Protein AF-0000000086451249 (afdb_homodimer)

Secondary structure (DSSP, 8-state):
----------------------TTHHHHHHHSS---TTT--EEEEEEEEEE-S-HHHHHHHTHHHHHHSEEPPPEEEGGGTEEEEEEE-SSSEEEEEEE-STT-TTHHHHHH-TT-EEEEEEEEES-HHHHHHHHHHTTPPBSSSS-EE-TTSSEEEEE-GGGTTT--EEEEE-/----------------------TTHHHHHHHSS---TTT--EEEEEEEEEE-S-HHHHHHHTHHHHHHSEEPPPEEEGGGTEEEEEEE-SSSEEEEEEE-STT-TTHHHHHH-TT-EEEEEEEEES-HHHHHHHHHHTTPPBSSSS-EE-TTSSEEEEE-GGGTTT--EEEEE-

Structure (mmCIF, N/CA/C/O backbone):
data_AF-0000000086451249-model_v1
#
loop_
_entity.id
_entity.type
_entity.pdbx_description
1 polymer 'Methylmalonyl CoA epimerase'
#
loop_
_atom_site.group_PDB
_atom_site.id
_atom_site.type_symbol
_atom_site.label_atom_id
_atom_site.label_alt_id
_atom_site.label_comp_id
_atom_site.label_asym_id
_atom_site.label_entity_id
_atom_site.label_seq_id
_atom_site.pdbx_PDB_ins_code
_atom_site.Cartn_x
_atom_site.Cartn_y
_atom_site.Cartn_z
_atom_site.occupancy
_atom_site.B_iso_or_equiv
_atom_site.auth_seq_id
_atom_site.auth_comp_id
_atom_site.auth_asym_id
_atom_site.auth_atom_id
_atom_site.pdbx_PDB_model_num
ATOM 1 N N . MET A 1 1 ? -43.75 -22.875 -75.562 1 24.28 1 MET A N 1
ATOM 2 C CA . MET A 1 1 ? -43.781 -23.891 -74.5 1 24.28 1 MET A CA 1
ATOM 3 C C . MET A 1 1 ? -42.938 -23.453 -73.312 1 24.28 1 MET A C 1
ATOM 5 O O . MET A 1 1 ? -41.719 -23.656 -73.312 1 24.28 1 MET A O 1
ATOM 9 N N . ALA A 1 2 ? -43.281 -22.234 -72.812 1 29.86 2 ALA A N 1
ATOM 10 C CA . ALA A 1 2 ? -42.656 -21.266 -71.875 1 29.86 2 ALA A CA 1
ATOM 11 C C . ALA A 1 2 ? -42.531 -21.844 -70.5 1 29.86 2 ALA A C 1
ATOM 13 O O . ALA A 1 2 ? -43.531 -22.109 -69.812 1 29.86 2 ALA A O 1
ATOM 14 N N . SER A 1 3 ? -41.5 -22.781 -70.312 1 27.2 3 SER A N 1
ATOM 15 C CA . SER A 1 3 ? -41.219 -23.641 -69.188 1 27.2 3 SER A CA 1
ATOM 16 C C . SER A 1 3 ? -40.969 -22.828 -67.938 1 27.2 3 SER A C 1
ATOM 18 O O . SER A 1 3 ? -40.312 -21.781 -67.938 1 27.2 3 SER A O 1
ATOM 20 N N . TRP A 1 4 ? -41.906 -22.875 -66.875 1 30.33 4 TRP A N 1
ATOM 21 C CA . TRP A 1 4 ? -42.188 -22.375 -65.562 1 30.33 4 TRP A CA 1
ATOM 22 C C . TRP A 1 4 ? -41.062 -22.703 -64.562 1 30.33 4 TRP A C 1
ATOM 24 O O . TRP A 1 4 ? -40.812 -23.875 -64.312 1 30.33 4 TRP A O 1
ATOM 34 N N . PHE A 1 5 ? -39.875 -22.078 -64.688 1 28.14 5 PHE A N 1
ATOM 35 C CA . PHE A 1 5 ? -38.688 -22.312 -63.844 1 28.14 5 PHE A CA 1
ATOM 36 C C . PHE A 1 5 ? -39.031 -22.172 -62.375 1 28.14 5 PHE A C 1
ATOM 38 O O . PHE A 1 5 ? -39.531 -21.125 -61.938 1 28.14 5 PHE A O 1
ATOM 45 N N . ARG A 1 6 ? -39.438 -23.25 -61.656 1 25.98 6 ARG A N 1
ATOM 46 C CA . ARG A 1 6 ? -39.781 -23.469 -60.25 1 25.98 6 ARG A CA 1
ATOM 47 C C . ARG A 1 6 ? -38.625 -23.062 -59.344 1 25.98 6 ARG A C 1
ATOM 49 O O . ARG A 1 6 ? -37.531 -23.625 -59.438 1 25.98 6 ARG A O 1
ATOM 56 N N . ALA A 1 7 ? -38.469 -21.797 -58.938 1 31.42 7 ALA A N 1
ATOM 57 C CA . ALA A 1 7 ? -37.469 -21.188 -58.062 1 31.42 7 ALA A CA 1
ATOM 58 C C . ALA A 1 7 ? -37.562 -21.812 -56.656 1 31.42 7 ALA A C 1
ATOM 60 O O . ALA A 1 7 ? -38.562 -21.703 -55.969 1 31.42 7 ALA A O 1
ATOM 61 N N . GLY A 1 8 ? -37.062 -23.094 -56.469 1 27.48 8 GLY A N 1
ATOM 62 C CA . GLY A 1 8 ? -37.031 -23.797 -55.188 1 27.48 8 GLY A CA 1
ATOM 63 C C . GLY A 1 8 ? -36.375 -23.016 -54.094 1 27.48 8 GLY A C 1
ATOM 64 O O . GLY A 1 8 ? -35.344 -22.375 -54.312 1 27.48 8 GLY A O 1
ATOM 65 N N . ARG A 1 9 ? -37.156 -22.453 -53.094 1 29.77 9 ARG A N 1
ATOM 66 C CA . ARG A 1 9 ? -36.969 -21.688 -51.875 1 29.77 9 ARG A CA 1
ATOM 67 C C . ARG A 1 9 ? -36.062 -22.453 -50.906 1 29.77 9 ARG A C 1
ATOM 69 O O . ARG A 1 9 ? -36.469 -23.5 -50.375 1 29.77 9 ARG A O 1
ATOM 76 N N . LEU A 1 10 ? -34.75 -22.703 -51.188 1 30.8 10 LEU A N 1
ATOM 77 C CA . LEU A 1 10 ? -33.875 -23.391 -50.25 1 30.8 10 LEU A CA 1
ATOM 78 C C . LEU A 1 10 ? -33.906 -22.719 -48.906 1 30.8 10 LEU A C 1
ATOM 80 O O . LEU A 1 10 ? -33.531 -21.547 -48.781 1 30.8 10 LEU A O 1
ATOM 84 N N . ALA A 1 11 ? -34.781 -23.094 -47.906 1 32.78 11 ALA A N 1
ATOM 85 C CA . ALA A 1 11 ? -34.875 -22.75 -46.5 1 32.78 11 ALA A CA 1
ATOM 86 C C . ALA A 1 11 ? -33.625 -23.141 -45.75 1 32.78 11 ALA A C 1
ATOM 88 O O . ALA A 1 11 ? -33.312 -24.328 -45.594 1 32.78 11 ALA A O 1
ATOM 89 N N . ALA A 1 12 ? -32.406 -22.562 -46 1 31.02 12 ALA A N 1
ATOM 90 C CA . ALA A 1 12 ? -31.281 -22.922 -45.156 1 31.02 12 ALA A CA 1
ATOM 91 C C . ALA A 1 12 ? -31.594 -22.688 -43.656 1 31.02 12 ALA A C 1
ATOM 93 O O . ALA A 1 12 ? -32.031 -21.594 -43.281 1 31.02 12 ALA A O 1
ATOM 94 N N . LYS A 1 13 ? -32.094 -23.734 -42.938 1 30.55 13 LYS A N 1
ATOM 95 C CA . LYS A 1 13 ? -32.25 -23.797 -41.5 1 30.55 13 LYS A CA 1
ATOM 96 C C . LYS A 1 13 ? -30.984 -23.344 -40.781 1 30.55 1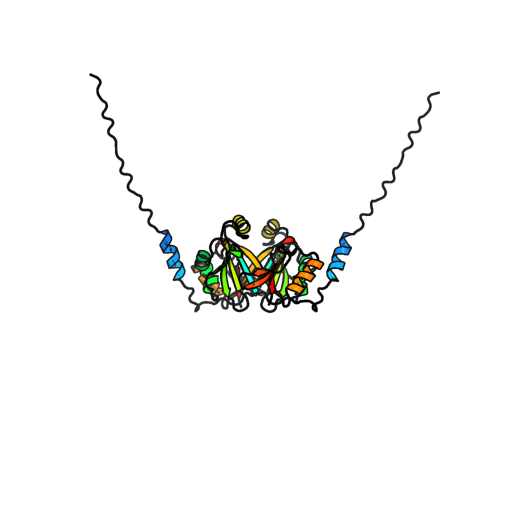3 LYS A C 1
ATOM 98 O O . LYS A 1 13 ? -29.938 -23.969 -40.906 1 30.55 13 LYS A O 1
ATOM 103 N N . LEU A 1 14 ? -30.672 -22.078 -40.688 1 35.66 14 LEU A N 1
ATOM 104 C CA . LEU A 1 14 ? -29.578 -21.625 -39.844 1 35.66 14 LEU A CA 1
ATOM 105 C C . LEU A 1 14 ? -29.734 -22.172 -38.406 1 35.66 14 LEU A C 1
ATOM 107 O O . LEU A 1 14 ? -30.75 -21.938 -37.75 1 35.66 14 LEU A O 1
ATOM 111 N N . GLY A 1 15 ? -29.297 -23.438 -38.156 1 33.5 15 GLY A N 1
ATOM 112 C CA . GLY A 1 15 ? -29.297 -23.984 -36.781 1 33.5 15 GLY A CA 1
ATOM 113 C C . GLY A 1 15 ? -28.609 -23.078 -35.781 1 33.5 15 GLY A C 1
ATOM 114 O O . GLY A 1 15 ? -27.781 -22.234 -36.156 1 33.5 15 GLY A O 1
ATOM 115 N N . PRO A 1 16 ? -29.281 -22.781 -34.625 1 36.22 16 PRO A N 1
ATOM 116 C CA . PRO A 1 16 ? -28.781 -21.906 -33.562 1 36.22 16 PRO A CA 1
ATOM 117 C C . PRO A 1 16 ? -27.422 -22.344 -33.031 1 36.22 16 PRO A C 1
ATOM 119 O O . PRO A 1 16 ? -27.125 -23.531 -33 1 36.22 16 PRO A O 1
ATOM 122 N N . SER A 1 17 ? -26.328 -21.703 -33.469 1 36.16 17 SER A N 1
ATOM 123 C CA . SER A 1 17 ? -25.016 -21.891 -32.844 1 36.16 17 SER A CA 1
ATOM 124 C C . SER A 1 17 ? -25.141 -21.844 -31.312 1 36.16 17 SER A C 1
ATOM 126 O O . SER A 1 17 ? -25.625 -20.859 -30.766 1 36.16 17 SER A O 1
ATOM 128 N N . SER A 1 18 ? -25.422 -22.953 -30.656 1 33.38 18 SER A N 1
ATOM 129 C CA . SER A 1 18 ? -25.359 -23.094 -29.203 1 33.38 18 SER A CA 1
ATOM 130 C C . SER A 1 18 ? -24.047 -22.562 -28.656 1 33.38 18 SER A C 1
ATOM 132 O O . SER A 1 18 ? -22.969 -23.047 -29 1 33.38 18 SER A O 1
ATOM 134 N N . VAL A 1 19 ? -23.922 -21.312 -28.453 1 34.75 19 VAL A N 1
ATOM 135 C CA . VAL A 1 19 ? -22.844 -20.75 -27.672 1 34.75 19 VAL A CA 1
ATOM 136 C C . VAL A 1 19 ? -22.719 -21.516 -26.344 1 34.75 19 VAL A C 1
ATOM 138 O O . VAL A 1 19 ? -23.656 -21.562 -25.562 1 34.75 19 VAL A O 1
ATOM 141 N N . THR A 1 20 ? -21.953 -22.641 -26.344 1 34.88 20 THR A N 1
ATOM 142 C CA . THR A 1 20 ? -21.578 -23.375 -25.141 1 34.88 20 THR A CA 1
ATOM 143 C C . THR A 1 20 ? -21.172 -22.406 -24.031 1 34.88 20 THR A C 1
ATOM 145 O O . THR A 1 20 ? -20.422 -21.453 -24.281 1 34.88 20 THR A O 1
ATOM 148 N N . PRO A 1 21 ? -21.953 -22.375 -23 1 33 21 PRO A N 1
ATOM 149 C CA . PRO A 1 21 ? -21.641 -21.562 -21.828 1 33 21 PRO A CA 1
ATOM 150 C C . PRO A 1 21 ? -20.25 -21.844 -21.266 1 33 21 PRO A C 1
ATOM 152 O O . PRO A 1 21 ? -20.062 -22.781 -20.5 1 33 21 PRO A O 1
ATOM 155 N N . ARG A 1 22 ? -19.219 -21.938 -22.062 1 35.09 22 ARG A N 1
ATOM 156 C CA . ARG A 1 22 ? -17.875 -22.234 -21.547 1 35.09 22 ARG A CA 1
ATOM 157 C C . ARG A 1 22 ? -17.516 -21.312 -20.391 1 35.09 22 ARG A C 1
ATOM 159 O O . ARG A 1 22 ? -16.438 -21.422 -19.812 1 35.09 22 ARG A O 1
ATOM 166 N N . ALA A 1 23 ? -18.156 -20.188 -20.266 1 36.06 23 ALA A N 1
ATOM 167 C CA . ALA A 1 23 ? -17.547 -19.203 -19.359 1 36.06 23 ALA A CA 1
ATOM 168 C C . ALA A 1 23 ? -17.75 -19.609 -17.891 1 36.06 23 ALA A C 1
ATOM 170 O O . ALA A 1 23 ? -17.047 -19.109 -17.016 1 36.06 23 ALA A O 1
ATOM 171 N N . LEU A 1 24 ? -18.719 -20.484 -17.562 1 36.59 24 LEU A N 1
ATOM 172 C CA . LEU A 1 24 ? -19 -20.781 -16.156 1 36.59 24 LEU A CA 1
ATOM 173 C C . LEU A 1 24 ? -17.953 -21.75 -15.602 1 36.59 24 LEU A C 1
ATOM 175 O O . LEU A 1 24 ? -17.75 -21.812 -14.383 1 36.59 24 LEU A O 1
ATOM 179 N N . HIS A 1 25 ? -17.438 -22.688 -16.406 1 36.28 25 HIS A N 1
ATOM 180 C CA . HIS A 1 25 ? -16.578 -23.75 -15.914 1 36.28 25 HIS A CA 1
ATOM 181 C C . HIS A 1 25 ? -15.273 -23.203 -15.344 1 36.28 25 HIS A C 1
ATOM 183 O O . HIS A 1 25 ? -14.727 -23.75 -14.383 1 36.28 25 HIS A O 1
ATOM 189 N N . SER A 1 26 ? -14.805 -22.047 -15.875 1 37.31 26 SER A N 1
ATOM 190 C CA . SER A 1 26 ? -13.461 -21.625 -15.484 1 37.31 26 SER A CA 1
ATOM 191 C C . SER A 1 26 ? -13.445 -21.094 -14.055 1 37.31 26 SER A C 1
ATOM 193 O O . SER A 1 26 ? -12.422 -21.156 -13.375 1 37.31 26 SER A O 1
ATOM 195 N N . ALA A 1 27 ? -14.578 -20.625 -13.578 1 37.56 27 ALA A N 1
ATOM 196 C CA . ALA A 1 27 ? -14.609 -20.078 -12.219 1 37.56 27 ALA A CA 1
ATOM 197 C C . ALA A 1 27 ? -14.547 -21.203 -11.18 1 37.56 27 ALA A C 1
ATOM 199 O O . ALA A 1 27 ? -13.938 -21.031 -10.117 1 37.56 27 ALA A O 1
ATOM 200 N N . GLN A 1 28 ? -15.281 -22.312 -11.273 1 37.91 28 GLN A N 1
ATOM 201 C CA . GLN A 1 28 ? -15.258 -23.438 -10.352 1 37.91 28 GLN A CA 1
ATOM 202 C C . GLN A 1 28 ? -13.883 -24.094 -10.312 1 37.91 28 GLN A C 1
ATOM 204 O O . GLN A 1 28 ? -13.484 -24.656 -9.289 1 37.91 28 GLN A O 1
ATOM 209 N N . CYS A 1 29 ? -13.258 -24.312 -11.484 1 38.91 29 CYS A N 1
ATOM 210 C CA . CYS A 1 29 ? -11.969 -24.984 -11.531 1 38.91 29 CYS A CA 1
ATOM 211 C C . CYS A 1 29 ? -10.922 -24.203 -10.734 1 38.91 29 CYS A C 1
ATOM 213 O O . CYS A 1 29 ? -10.008 -24.797 -10.164 1 38.91 29 CYS A O 1
ATOM 215 N N . LEU A 1 30 ? -11.016 -22.906 -10.719 1 42.66 30 LEU A N 1
ATOM 216 C CA . LEU A 1 30 ? -10.047 -22.094 -9.977 1 42.66 30 LEU A CA 1
ATOM 217 C C . LEU A 1 30 ? -10.281 -22.203 -8.477 1 42.66 30 LEU A C 1
ATOM 219 O O . LEU A 1 30 ? -9.344 -22.062 -7.688 1 42.66 30 LEU A O 1
ATOM 223 N N . ARG A 1 31 ? -11.508 -22.344 -8.062 1 43.34 31 ARG A N 1
ATOM 224 C CA . ARG A 1 31 ? -11.812 -22.531 -6.641 1 43.34 31 ARG A CA 1
ATOM 225 C C . ARG A 1 31 ? -11.117 -23.766 -6.086 1 43.34 31 ARG A C 1
ATOM 227 O O . ARG A 1 31 ? -10.711 -23.781 -4.922 1 43.34 31 ARG A O 1
ATOM 234 N N . ASN A 1 32 ? -11.203 -24.844 -6.836 1 41.56 32 ASN A N 1
ATOM 235 C CA . ASN A 1 32 ? -10.797 -26.125 -6.27 1 41.56 32 ASN A CA 1
ATOM 236 C C . ASN A 1 32 ? -9.273 -26.25 -6.227 1 41.56 32 ASN A C 1
ATOM 238 O O . ASN A 1 32 ? -8.75 -27.297 -5.848 1 41.56 32 ASN A O 1
ATOM 242 N N . GLN A 1 33 ? -8.547 -25.594 -7.129 1 46.03 33 GLN A N 1
ATOM 243 C CA . GLN A 1 33 ? -7.117 -25.844 -6.98 1 46.03 33 GLN A CA 1
ATOM 244 C C . GLN A 1 33 ? -6.531 -25.047 -5.828 1 46.03 33 GLN A C 1
ATOM 246 O O . GLN A 1 33 ? -5.941 -23.984 -6.043 1 46.03 33 GLN A O 1
ATOM 251 N N . ALA A 1 34 ? -7.199 -25.141 -4.719 1 48.56 34 ALA A N 1
ATOM 252 C CA . ALA A 1 34 ? -6.699 -24.531 -3.486 1 48.56 34 ALA A CA 1
ATOM 253 C C . ALA A 1 34 ? -5.219 -24.844 -3.279 1 48.56 34 ALA A C 1
ATOM 255 O O . ALA A 1 34 ? -4.766 -25.938 -3.613 1 48.56 34 ALA A O 1
ATOM 256 N N . ILE A 1 35 ? -4.406 -23.828 -3.33 1 53.09 35 ILE A N 1
ATOM 257 C CA . ILE A 1 35 ? -3.025 -24 -2.893 1 53.09 35 ILE A CA 1
ATOM 258 C C . ILE A 1 35 ? -2.982 -24.984 -1.715 1 53.09 35 ILE A C 1
ATOM 260 O O . ILE A 1 35 ? -3.824 -24.906 -0.816 1 53.09 35 ILE A O 1
ATOM 264 N N . ASP A 1 36 ? -2.273 -26.094 -1.87 1 56.84 36 ASP A N 1
ATOM 265 C CA . ASP A 1 36 ? -1.989 -27.016 -0.777 1 56.84 36 ASP A CA 1
ATOM 266 C C . ASP A 1 36 ? -1.129 -26.344 0.295 1 56.84 36 ASP A C 1
ATOM 268 O O . ASP A 1 36 ? 0.039 -26.031 0.056 1 56.84 36 ASP A O 1
ATOM 272 N N . PRO A 1 37 ? -1.817 -25.703 1.434 1 59.06 37 PRO A N 1
ATOM 273 C CA . PRO A 1 37 ? -1.034 -25.062 2.49 1 59.06 37 PRO A CA 1
ATOM 274 C C . PRO A 1 37 ? 0.172 -25.891 2.92 1 59.06 37 PRO A C 1
ATOM 276 O O . PRO A 1 37 ? 1.053 -25.391 3.625 1 59.06 37 PRO A O 1
ATOM 279 N N . ARG A 1 38 ? 0.288 -27.094 2.414 1 61.25 38 ARG A N 1
ATOM 280 C CA . ARG A 1 38 ? 1.403 -27.969 2.748 1 61.25 38 ARG A CA 1
ATOM 281 C C . ARG A 1 38 ? 2.635 -27.641 1.917 1 61.25 38 ARG A C 1
ATOM 283 O O . ARG A 1 38 ? 3.748 -28.047 2.25 1 61.25 38 ARG A O 1
ATOM 290 N N . VAL A 1 39 ? 2.473 -26.797 0.94 1 74.69 39 VAL A N 1
ATOM 291 C CA . VAL A 1 39 ? 3.615 -26.547 0.07 1 74.69 39 VAL A CA 1
ATOM 292 C C . VAL A 1 39 ? 4.289 -25.234 0.476 1 74.69 39 VAL A C 1
ATOM 294 O O . VAL A 1 39 ? 5.492 -25.203 0.745 1 74.69 39 VAL A O 1
ATOM 297 N N . TRP A 1 40 ? 3.58 -24.125 0.645 1 83.5 40 TRP A N 1
ATOM 298 C CA . TRP A 1 40 ? 4.07 -22.859 1.165 1 83.5 40 TRP A CA 1
ATOM 299 C C . TRP A 1 40 ? 2.93 -22.031 1.746 1 83.5 40 TRP A C 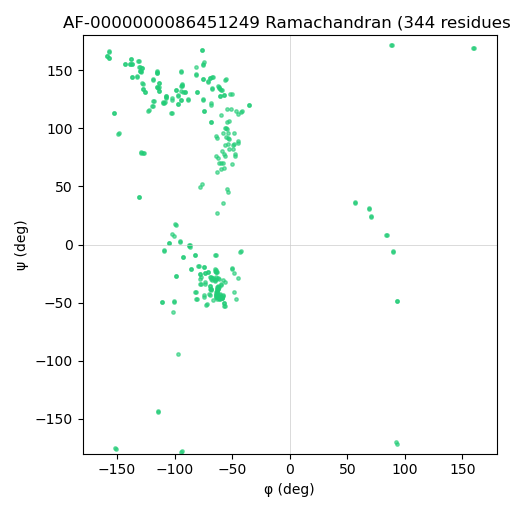1
ATOM 301 O O . TRP A 1 40 ? 1.757 -22.359 1.56 1 83.5 40 TRP A O 1
ATOM 311 N N . ALA A 1 41 ? 3.383 -21.062 2.607 1 83.75 41 ALA A N 1
ATOM 312 C CA . ALA A 1 41 ? 2.377 -20.203 3.244 1 83.75 41 ALA A CA 1
ATOM 313 C C . ALA A 1 41 ? 2.764 -18.734 3.15 1 83.75 41 ALA A C 1
ATOM 315 O O . ALA A 1 41 ? 3.945 -18.391 3.232 1 83.75 41 ALA A O 1
ATOM 316 N N . LEU A 1 42 ? 1.729 -17.938 3.002 1 86.62 42 LEU A N 1
ATOM 317 C CA . LEU A 1 42 ? 1.904 -16.5 3.061 1 86.62 42 LEU A CA 1
ATOM 318 C C . LEU A 1 42 ? 2.113 -16.031 4.5 1 86.62 42 LEU A C 1
ATOM 320 O O . LEU A 1 42 ? 1.506 -16.578 5.426 1 86.62 42 LEU A O 1
ATOM 324 N N . GLY A 1 43 ? 2.977 -15.07 4.582 1 88.06 43 GLY A N 1
ATOM 325 C CA . GLY A 1 43 ? 3.234 -14.492 5.891 1 88.06 43 GLY A CA 1
ATOM 326 C C . GLY A 1 43 ? 2.793 -13.047 6 1 88.06 43 GLY A C 1
ATOM 327 O O . GLY A 1 43 ? 1.728 -12.672 5.504 1 88.06 43 GLY A O 1
ATOM 328 N N . ARG A 1 44 ? 3.527 -12.305 6.699 1 92.81 44 ARG A N 1
ATOM 329 C CA . ARG A 1 44 ? 3.199 -10.922 7.055 1 92.81 44 ARG A CA 1
ATOM 330 C C . ARG A 1 44 ? 3.398 -9.992 5.867 1 92.81 44 ARG A C 1
ATOM 332 O O . ARG A 1 44 ? 4.113 -10.328 4.922 1 92.81 44 ARG A O 1
ATOM 339 N N . LEU A 1 45 ? 2.678 -8.852 5.867 1 95.25 45 LEU A N 1
ATOM 340 C CA . LEU A 1 45 ? 3.018 -7.727 5 1 95.25 45 LEU A CA 1
ATOM 341 C C . LEU A 1 45 ? 4.332 -7.082 5.434 1 95.25 45 LEU A C 1
ATOM 343 O O . LEU A 1 45 ? 4.383 -6.398 6.457 1 95.25 45 LEU A O 1
ATOM 347 N N . ASP A 1 46 ? 5.367 -7.344 4.66 1 95.75 46 ASP A N 1
ATOM 348 C CA . ASP A 1 46 ? 6.684 -6.859 5.059 1 95.75 46 ASP A CA 1
ATOM 349 C C . ASP A 1 46 ? 6.793 -5.348 4.883 1 95.75 46 ASP A C 1
ATOM 351 O O . ASP A 1 46 ? 7.23 -4.641 5.793 1 95.75 46 ASP A O 1
ATOM 355 N N . HIS A 1 47 ? 6.445 -4.883 3.686 1 96.25 47 HIS A N 1
ATOM 356 C CA . HIS A 1 47 ? 6.492 -3.443 3.447 1 96.25 47 HIS A CA 1
ATOM 357 C C . HIS A 1 47 ? 5.602 -3.053 2.27 1 96.25 47 HIS A C 1
ATOM 359 O O . HIS A 1 47 ? 5.137 -3.918 1.524 1 96.25 47 HIS A O 1
ATOM 365 N N . VAL A 1 48 ? 5.285 -1.762 2.209 1 96.5 48 VAL A N 1
ATOM 366 C CA . VAL A 1 48 ? 4.664 -1.109 1.06 1 96.5 48 VAL A CA 1
ATOM 367 C C . VAL A 1 48 ? 5.688 -0.228 0.349 1 96.5 48 VAL A C 1
ATOM 369 O O . VAL A 1 48 ? 6.367 0.582 0.985 1 96.5 48 VAL A O 1
ATOM 372 N N . GLY A 1 49 ? 5.797 -0.435 -0.938 1 96.06 49 GLY A N 1
ATOM 373 C CA . GLY A 1 49 ? 6.707 0.389 -1.719 1 96.06 49 GLY A CA 1
ATOM 374 C C . GLY A 1 49 ? 6.047 1.631 -2.287 1 96.06 49 GLY A C 1
ATOM 375 O O . GLY A 1 49 ? 4.961 1.554 -2.867 1 96.06 49 GLY A O 1
ATOM 376 N N . VAL A 1 50 ? 6.684 2.76 -2.109 1 96.06 50 VAL A N 1
ATOM 377 C CA . VAL A 1 50 ? 6.281 4.035 -2.697 1 96.06 50 VAL A CA 1
ATOM 378 C C . VAL A 1 50 ? 7.398 4.562 -3.594 1 96.06 50 VAL A C 1
ATOM 380 O O . VAL A 1 50 ? 8.523 4.762 -3.139 1 96.06 50 VAL A O 1
ATOM 383 N N . ALA A 1 51 ? 7.078 4.727 -4.863 1 97.25 51 ALA A N 1
ATOM 384 C CA . ALA A 1 51 ? 8.031 5.367 -5.766 1 97.25 51 ALA A CA 1
ATOM 385 C C . ALA A 1 51 ? 7.98 6.887 -5.633 1 97.25 51 ALA A C 1
ATOM 387 O O . ALA A 1 51 ? 6.898 7.477 -5.602 1 97.25 51 ALA A O 1
ATOM 388 N N . VAL A 1 52 ? 9.102 7.48 -5.488 1 95.25 52 VAL A N 1
ATOM 389 C CA . VAL A 1 52 ? 9.203 8.93 -5.355 1 95.25 52 VAL A CA 1
ATOM 390 C C . VAL A 1 52 ? 10.266 9.461 -6.316 1 95.25 52 VAL A C 1
ATOM 392 O O . VAL A 1 52 ? 11.203 8.742 -6.676 1 95.25 52 VAL A O 1
ATOM 395 N N . PRO A 1 53 ? 10.117 10.75 -6.754 1 95.06 53 PRO A N 1
ATOM 396 C CA . PRO A 1 53 ? 11.133 11.312 -7.648 1 95.06 53 PRO A CA 1
ATOM 397 C C . PRO A 1 53 ? 12.484 11.508 -6.961 1 95.06 53 PRO A C 1
ATOM 399 O O . PRO A 1 53 ? 13.531 11.43 -7.609 1 95.06 53 PRO A O 1
ATOM 402 N N . ASP A 1 54 ? 12.453 11.766 -5.637 1 92.69 54 ASP A N 1
ATOM 403 C CA . ASP A 1 54 ? 13.633 12.086 -4.84 1 92.69 54 ASP A CA 1
ATOM 404 C C . ASP A 1 54 ? 13.438 11.672 -3.381 1 92.69 54 ASP A C 1
ATOM 406 O O . ASP A 1 54 ? 12.656 12.289 -2.656 1 92.69 54 ASP A O 1
ATOM 410 N N . VAL A 1 55 ? 14.234 10.656 -2.949 1 91.44 55 VAL A N 1
ATOM 411 C CA . VAL A 1 55 ? 14.047 10.078 -1.622 1 91.44 55 VAL A CA 1
ATOM 412 C C . VAL A 1 55 ? 14.438 11.102 -0.554 1 91.44 55 VAL A C 1
ATOM 414 O O . VAL A 1 55 ? 13.781 11.195 0.49 1 91.44 55 VAL A O 1
ATOM 417 N N . ASP A 1 56 ? 15.477 11.875 -0.777 1 87.06 56 ASP A N 1
ATOM 418 C CA . ASP A 1 56 ? 15.914 12.867 0.202 1 87.06 56 ASP A CA 1
ATOM 419 C C . ASP A 1 56 ? 14.844 13.945 0.401 1 87.06 56 ASP A C 1
ATOM 421 O O . ASP A 1 56 ? 14.531 14.305 1.535 1 87.06 56 ASP A O 1
ATOM 425 N N . ALA A 1 57 ? 14.305 14.414 -0.667 1 84.69 57 ALA A N 1
ATOM 426 C CA . ALA A 1 57 ? 13.234 15.414 -0.597 1 84.69 57 ALA A CA 1
ATOM 427 C C . ALA A 1 57 ? 12 14.836 0.089 1 84.69 57 ALA A C 1
ATOM 429 O O . ALA A 1 57 ? 11.352 15.523 0.879 1 84.69 57 ALA A O 1
ATOM 430 N N . ALA A 1 58 ? 11.68 13.594 -0.233 1 86.56 58 ALA A N 1
ATOM 431 C CA . ALA A 1 58 ? 10.516 12.938 0.358 1 86.56 58 ALA A CA 1
ATOM 432 C C . ALA A 1 58 ? 10.672 12.797 1.87 1 86.56 58 ALA A C 1
ATOM 434 O O . ALA A 1 58 ? 9.695 12.906 2.613 1 86.56 58 ALA A O 1
ATOM 435 N N . CYS A 1 59 ? 11.836 12.547 2.273 1 80.5 59 CYS A N 1
ATOM 436 C CA . CYS A 1 59 ? 12.094 12.367 3.695 1 80.5 59 CYS A CA 1
ATOM 437 C C . CYS A 1 59 ? 11.992 13.688 4.441 1 80.5 59 CYS A C 1
ATOM 439 O O . CYS A 1 59 ? 11.812 13.711 5.66 1 80.5 59 CYS A O 1
ATOM 441 N N . LEU A 1 60 ? 12.172 14.75 3.771 1 71.62 60 LEU A N 1
ATOM 442 C CA . LEU A 1 60 ? 12.07 16.062 4.387 1 71.62 60 LEU A CA 1
ATOM 443 C C . LEU A 1 60 ? 10.617 16.516 4.492 1 71.62 60 LEU A C 1
ATOM 445 O O . LEU A 1 60 ? 10.25 17.25 5.414 1 71.62 60 LEU A O 1
ATOM 449 N N . TYR A 1 61 ? 9.844 16.266 3.482 1 62.34 61 TYR A N 1
ATOM 450 C CA . TYR A 1 61 ? 8.453 16.703 3.439 1 62.34 61 TYR A CA 1
ATOM 451 C C . TYR A 1 61 ? 7.555 15.742 4.219 1 62.34 61 TYR A C 1
ATOM 453 O O . TYR A 1 61 ? 6.566 16.156 4.828 1 62.34 61 TYR A O 1
ATOM 461 N N . LEU A 1 62 ? 7.793 14.445 3.918 1 56.16 62 LEU A N 1
ATOM 462 C CA . LEU A 1 62 ? 6.914 13.469 4.543 1 56.16 62 LEU A CA 1
ATOM 463 C C . LEU A 1 62 ? 6.969 13.578 6.062 1 56.16 62 LEU A C 1
ATOM 465 O O . LEU A 1 62 ? 7.031 12.562 6.762 1 56.16 62 LEU A O 1
ATOM 469 N N . PRO A 1 63 ? 7.105 14.82 6.43 1 51.69 63 PRO A N 1
ATOM 470 C CA . PRO A 1 63 ? 7.223 14.953 7.883 1 51.69 63 PRO A CA 1
ATOM 471 C C . PRO A 1 63 ? 6.184 14.133 8.641 1 51.69 63 PRO A C 1
ATOM 473 O O . PRO A 1 63 ? 6.473 13.602 9.711 1 51.69 63 PRO A O 1
ATOM 476 N N . VAL A 1 64 ? 4.93 14.195 8.25 1 51.97 64 VAL A N 1
ATOM 477 C CA . VAL A 1 64 ? 4.059 13.375 9.078 1 51.97 64 VAL A CA 1
ATOM 478 C C . VAL A 1 64 ? 4.555 11.93 9.086 1 51.97 64 VAL A C 1
ATOM 480 O O . VAL A 1 64 ? 4.582 11.281 10.133 1 51.97 64 VAL A O 1
ATOM 483 N N . LEU A 1 65 ? 4.703 11.492 7.906 1 51.16 65 LEU A N 1
ATOM 484 C CA . LEU A 1 65 ? 5.18 10.109 7.898 1 51.16 65 LEU A CA 1
ATOM 485 C C . LEU A 1 65 ? 6.566 10.016 8.531 1 51.16 65 LEU A C 1
ATOM 487 O O . LEU A 1 65 ? 6.879 9.023 9.195 1 51.16 65 LEU A O 1
ATOM 491 N N . ILE A 1 66 ? 7.461 10.938 8.117 1 49.94 66 ILE A N 1
ATOM 492 C CA . ILE A 1 66 ? 8.773 10.953 8.75 1 49.94 66 ILE A CA 1
ATOM 493 C C . ILE A 1 66 ? 8.625 11.227 10.242 1 49.94 66 ILE A C 1
ATOM 495 O O . ILE A 1 66 ? 9.398 10.703 11.055 1 49.94 66 ILE A O 1
ATOM 499 N N . LEU A 1 67 ? 7.77 12.258 10.469 1 50 67 LEU A N 1
ATOM 500 C CA . LEU A 1 67 ? 7.629 12.57 11.883 1 50 67 LEU A CA 1
ATOM 501 C C . LEU A 1 67 ? 7.457 11.305 12.711 1 50 67 LEU A C 1
ATOM 503 O O . LEU A 1 67 ? 7.77 11.289 13.906 1 50 67 LEU A O 1
ATOM 507 N N . PHE A 1 68 ? 6.895 10.312 12.07 1 51.12 68 PHE A N 1
ATOM 508 C CA . PHE A 1 68 ? 6.547 9.148 12.875 1 51.12 68 PHE A CA 1
ATOM 509 C C . PHE A 1 68 ? 7.629 8.078 12.773 1 51.12 68 PHE A C 1
ATOM 511 O O . PHE A 1 68 ? 8.367 7.844 13.727 1 51.12 68 PHE A O 1
ATOM 518 N N . GLY A 1 69 ? 7.832 7.176 12.164 1 57.66 69 GLY A N 1
ATOM 519 C CA . GLY A 1 69 ? 8.578 5.938 12.312 1 57.66 69 GLY A CA 1
ATOM 520 C C . GLY A 1 69 ? 10.078 6.125 12.203 1 57.66 69 GLY A C 1
ATOM 521 O O . GLY A 1 69 ? 10.562 7.25 12.047 1 57.66 69 GLY A O 1
ATOM 522 N N . GLN A 1 70 ? 10.875 5.254 12.742 1 73.44 70 GLN A N 1
ATOM 523 C CA . GLN A 1 70 ? 12.312 5.137 12.508 1 73.44 70 GLN A CA 1
ATOM 524 C C . GLN A 1 70 ? 12.625 5.094 11.016 1 73.44 70 GLN A C 1
ATOM 526 O O . GLN A 1 70 ? 12.102 4.246 10.289 1 73.44 70 GLN A O 1
ATOM 531 N N . VAL A 1 71 ? 13.383 6.129 10.523 1 80.75 71 VAL A N 1
ATOM 532 C CA . VAL A 1 71 ? 13.797 6.191 9.125 1 80.75 71 VAL A CA 1
ATOM 533 C C . VAL A 1 71 ? 15.219 5.648 8.977 1 80.75 71 VAL A C 1
ATOM 535 O O . VAL A 1 71 ? 16.109 6.023 9.742 1 80.75 71 VAL A O 1
ATOM 538 N N . SER A 1 72 ? 15.344 4.758 8.078 1 85.69 72 SER A N 1
ATOM 539 C CA . SER A 1 72 ? 16.672 4.207 7.824 1 85.69 72 SER A CA 1
ATOM 540 C C . SER A 1 72 ? 17.531 5.18 7.027 1 85.69 72 SER A C 1
ATOM 542 O O . SER A 1 72 ? 17.031 6.191 6.527 1 85.69 72 SER A O 1
ATOM 544 N N . GLU A 1 73 ? 18.812 4.824 7.008 1 86.44 73 GLU A N 1
ATOM 545 C CA . GLU A 1 73 ? 19.672 5.531 6.059 1 86.44 73 GLU A CA 1
ATOM 546 C C . GLU A 1 73 ? 19.297 5.191 4.617 1 86.44 73 GLU A C 1
ATOM 548 O O . GLU A 1 73 ? 18.844 4.082 4.332 1 86.44 73 GLU A O 1
ATOM 553 N N . ALA A 1 74 ? 19.438 6.242 3.836 1 89.75 74 ALA A N 1
ATOM 554 C CA . ALA A 1 74 ? 19.234 5.988 2.41 1 89.75 74 ALA A CA 1
ATOM 555 C C . ALA A 1 74 ? 20.344 5.102 1.85 1 89.75 74 ALA A C 1
ATOM 557 O O . ALA A 1 74 ? 21.516 5.273 2.188 1 89.75 74 ALA A O 1
ATOM 558 N N . ARG A 1 75 ? 19.953 4.102 1.074 1 94.25 75 ARG A N 1
ATOM 559 C CA . ARG A 1 75 ? 20.922 3.189 0.47 1 94.25 75 ARG A CA 1
ATOM 560 C C . ARG A 1 75 ? 20.703 3.076 -1.034 1 94.25 75 ARG A C 1
ATOM 562 O O . ARG A 1 75 ? 19.562 3.004 -1.496 1 94.25 75 ARG A O 1
ATOM 569 N N . SER A 1 76 ? 21.812 3.062 -1.714 1 95.88 76 SER A N 1
ATOM 570 C CA . SER A 1 76 ? 21.766 2.865 -3.158 1 95.88 76 SER A CA 1
ATOM 571 C C . SER A 1 76 ? 21.938 1.396 -3.523 1 95.88 76 SER A C 1
ATOM 573 O O . SER A 1 76 ? 22.766 0.698 -2.928 1 95.88 76 SER A O 1
ATOM 575 N N . HIS A 1 77 ? 21.141 0.948 -4.477 1 95.12 77 HIS A N 1
ATOM 576 C CA . HIS A 1 77 ? 21.219 -0.387 -5.059 1 95.12 77 HIS A CA 1
ATOM 577 C C . HIS A 1 77 ? 21.297 -0.322 -6.578 1 95.12 77 HIS A C 1
ATOM 579 O O . HIS A 1 77 ? 20.312 -0.59 -7.266 1 95.12 77 HIS A O 1
ATOM 585 N N . PRO A 1 78 ? 22.469 -0.02 -7.105 1 94.62 78 PRO A N 1
ATOM 586 C CA . PRO A 1 78 ? 22.594 0.142 -8.555 1 94.62 78 PRO A CA 1
ATOM 587 C C . PRO A 1 78 ? 22.172 -1.098 -9.328 1 94.62 78 PRO A C 1
ATOM 589 O O . PRO A 1 78 ? 21.656 -0.983 -10.453 1 94.62 78 PRO A O 1
ATOM 592 N N . GLU A 1 79 ? 22.328 -2.281 -8.773 1 91.94 79 GLU A N 1
ATOM 593 C CA . GLU A 1 79 ? 21.953 -3.531 -9.43 1 91.94 79 GLU A CA 1
ATOM 594 C C . GLU A 1 79 ? 20.438 -3.613 -9.641 1 91.94 79 GLU A C 1
ATOM 596 O O . GLU A 1 79 ? 19.969 -4.324 -10.531 1 91.94 79 GLU A O 1
ATOM 601 N N . HIS A 1 80 ? 19.719 -2.84 -8.859 1 92.88 80 HIS A N 1
ATOM 602 C CA . HIS A 1 80 ? 18.25 -2.812 -8.977 1 92.88 80 HIS A CA 1
ATOM 603 C C . HIS A 1 80 ? 17.781 -1.493 -9.578 1 92.88 80 HIS A C 1
ATOM 605 O O . HIS A 1 80 ? 16.578 -1.295 -9.766 1 92.88 80 HIS A O 1
ATOM 611 N N . GLY A 1 81 ? 18.734 -0.566 -9.789 1 96.25 81 GLY A N 1
ATOM 612 C CA . GLY A 1 81 ? 18.406 0.724 -10.367 1 96.25 81 GLY A CA 1
ATOM 613 C C . GLY A 1 81 ? 17.578 1.599 -9.438 1 96.25 81 GLY A C 1
ATOM 614 O O . GLY A 1 81 ? 16.734 2.361 -9.891 1 96.25 81 GLY A O 1
ATOM 615 N N . ILE A 1 82 ? 17.828 1.41 -8.109 1 97.31 82 ILE A N 1
ATOM 616 C CA . ILE A 1 82 ? 17.016 2.188 -7.188 1 97.31 82 ILE A CA 1
ATOM 617 C C . ILE A 1 82 ? 17.875 2.713 -6.047 1 97.31 82 ILE A C 1
ATOM 619 O O . ILE A 1 82 ? 18.969 2.207 -5.809 1 97.31 82 ILE A O 1
ATOM 623 N N . ARG A 1 83 ? 17.484 3.77 -5.43 1 96.62 83 ARG A N 1
ATOM 624 C CA . ARG A 1 83 ? 17.859 4.234 -4.102 1 96.62 83 ARG A CA 1
ATOM 625 C C . ARG A 1 83 ? 16.672 4.23 -3.158 1 96.62 83 ARG A C 1
ATOM 627 O O . ARG A 1 83 ? 15.562 4.633 -3.543 1 96.62 83 ARG A O 1
ATOM 634 N N . CYS A 1 84 ? 16.938 3.703 -1.907 1 94.38 84 CYS A N 1
ATOM 635 C CA . CYS A 1 84 ? 15.734 3.549 -1.102 1 94.38 84 CYS A CA 1
ATOM 636 C C . CYS A 1 84 ? 16.016 3.871 0.362 1 94.38 84 CYS A C 1
ATOM 638 O O . CYS A 1 84 ? 17.172 3.902 0.788 1 94.38 84 CYS A O 1
ATOM 640 N N . VAL A 1 85 ? 14.961 4.27 1.075 1 91.38 85 VAL A N 1
ATOM 641 C CA . VAL A 1 85 ? 14.883 4.43 2.523 1 91.38 85 VAL A CA 1
ATOM 642 C C . VAL A 1 85 ? 13.664 3.688 3.066 1 91.38 85 VAL A C 1
ATOM 644 O O . VAL A 1 85 ? 12.664 3.531 2.365 1 91.38 85 VAL A O 1
ATOM 647 N N . PHE A 1 86 ? 13.82 3.188 4.324 1 90.75 86 PHE A N 1
ATOM 648 C CA . PHE A 1 86 ? 12.719 2.496 4.977 1 90.75 86 PHE A CA 1
ATOM 649 C C . PHE A 1 86 ? 12.227 3.281 6.188 1 90.75 86 PHE A C 1
ATOM 651 O O . PHE A 1 86 ? 13.031 3.82 6.949 1 90.75 86 PHE A O 1
ATOM 658 N N . ILE A 1 87 ? 10.953 3.369 6.273 1 88.31 87 ILE A N 1
ATOM 659 C CA . ILE A 1 87 ? 10.273 3.902 7.449 1 88.31 87 ILE A CA 1
ATOM 660 C C . ILE A 1 87 ? 9.57 2.77 8.195 1 88.31 87 ILE A C 1
ATOM 662 O O . ILE A 1 87 ? 8.719 2.08 7.633 1 88.31 87 ILE A O 1
ATOM 666 N N . ASP A 1 88 ? 9.922 2.598 9.461 1 90.06 88 ASP A N 1
ATOM 667 C CA . ASP A 1 88 ? 9.43 1.477 10.258 1 90.06 88 ASP A CA 1
ATOM 668 C C . ASP A 1 88 ? 8.234 1.892 11.109 1 90.06 88 ASP A C 1
ATOM 670 O O . ASP A 1 88 ? 8.344 2.785 11.953 1 90.06 88 ASP A O 1
ATOM 674 N N . PHE A 1 89 ? 7.102 1.213 10.891 1 89.31 89 PHE A N 1
ATOM 675 C CA . PHE A 1 89 ? 5.891 1.488 11.664 1 89.31 89 PHE A CA 1
ATOM 676 C C . PHE A 1 89 ? 5.77 0.532 12.844 1 89.31 89 PHE A C 1
ATOM 678 O O . PHE A 1 89 ? 4.801 0.591 13.602 1 89.31 89 PHE A O 1
ATOM 685 N N . GLY A 1 90 ? 6.758 -0.327 13.023 1 90.69 90 GLY A N 1
ATOM 686 C CA . GLY A 1 90 ? 6.719 -1.349 14.055 1 90.69 90 GLY A CA 1
ATOM 687 C C . GLY A 1 90 ? 6.172 -2.676 13.562 1 90.69 90 GLY A C 1
ATOM 688 O O . GLY A 1 90 ? 6.797 -3.721 13.75 1 90.69 90 GLY A O 1
ATOM 689 N N . ASN A 1 91 ? 5.066 -2.656 12.891 1 95.12 91 ASN A N 1
ATOM 690 C CA . ASN A 1 91 ? 4.449 -3.887 12.406 1 95.12 91 ASN A CA 1
ATOM 691 C C . ASN A 1 91 ? 4.777 -4.133 10.93 1 95.12 91 ASN A C 1
ATOM 693 O O . ASN A 1 91 ? 4.688 -5.266 10.453 1 95.12 91 ASN A O 1
ATOM 697 N N . SER A 1 92 ? 5.027 -3.145 10.195 1 95.06 92 SER A N 1
ATOM 698 C CA . SER A 1 92 ? 5.406 -3.137 8.789 1 95.06 92 SER A CA 1
ATOM 699 C C . SER A 1 92 ? 6.27 -1.924 8.453 1 95.06 92 SER A C 1
ATOM 701 O O . SER A 1 92 ? 6.711 -1.204 9.352 1 95.06 92 SER A O 1
ATOM 703 N N . MET A 1 93 ? 6.602 -1.777 7.133 1 93.19 93 MET A N 1
ATOM 704 C CA . MET A 1 93 ? 7.453 -0.658 6.746 1 93.19 93 MET A CA 1
ATOM 705 C C . MET A 1 93 ? 6.938 0.01 5.477 1 93.19 93 MET A C 1
ATOM 707 O O . MET A 1 93 ? 6.156 -0.584 4.734 1 93.19 93 MET A O 1
ATOM 711 N N . LEU A 1 94 ? 7.301 1.225 5.379 1 92.88 94 LEU A N 1
ATOM 712 C CA . LEU A 1 94 ? 7.207 1.932 4.105 1 92.88 94 LEU A CA 1
ATOM 713 C C . LEU A 1 94 ? 8.57 2.031 3.438 1 92.88 94 LEU A C 1
ATOM 715 O O . LEU A 1 94 ? 9.547 2.439 4.07 1 92.88 94 LEU A O 1
ATOM 719 N N . GLU A 1 95 ? 8.641 1.602 2.27 1 93.75 95 GLU A N 1
ATOM 720 C CA . GLU A 1 95 ? 9.859 1.735 1.475 1 93.75 95 GLU A CA 1
ATOM 721 C C . GLU A 1 95 ? 9.727 2.854 0.446 1 93.75 95 GLU A C 1
ATOM 723 O O . GLU A 1 95 ? 8.906 2.77 -0.469 1 93.75 95 GLU A O 1
ATOM 728 N N . LEU A 1 96 ? 10.477 3.902 0.608 1 93.69 96 LEU A N 1
ATOM 729 C CA . LEU A 1 96 ? 10.578 4.926 -0.427 1 93.69 96 LEU A CA 1
ATOM 730 C C . LEU A 1 96 ? 11.68 4.586 -1.421 1 93.69 96 LEU A C 1
ATOM 732 O O . LEU A 1 96 ? 12.82 4.336 -1.024 1 93.69 96 LEU A O 1
ATOM 736 N N . ILE A 1 97 ? 11.297 4.535 -2.721 1 96.25 97 ILE A N 1
ATOM 737 C CA . ILE A 1 97 ? 12.273 4.152 -3.732 1 96.25 97 ILE A CA 1
ATOM 738 C C . ILE A 1 97 ? 12.336 5.227 -4.816 1 96.25 97 ILE A C 1
ATOM 740 O O . ILE A 1 97 ? 11.305 5.734 -5.262 1 96.25 97 ILE A O 1
ATOM 744 N N . GLU A 1 98 ? 13.492 5.656 -5.16 1 96.75 98 GLU A N 1
ATOM 745 C CA . GLU A 1 98 ? 13.711 6.574 -6.27 1 96.75 98 GLU A CA 1
ATOM 746 C C . GLU A 1 98 ? 14.523 5.914 -7.379 1 96.75 98 GLU A C 1
ATOM 748 O O . GLU A 1 98 ? 15.344 5.027 -7.113 1 96.75 98 GLU A O 1
ATOM 753 N N . PRO A 1 99 ? 14.266 6.305 -8.648 1 97.88 99 PRO A N 1
ATOM 754 C CA . PRO A 1 99 ? 15.07 5.754 -9.742 1 97.88 99 PRO A CA 1
ATOM 755 C C . PRO A 1 99 ? 16.547 6.113 -9.625 1 97.88 99 PRO A C 1
ATOM 757 O O . PRO A 1 99 ? 16.891 7.223 -9.211 1 97.88 99 PRO A O 1
ATOM 760 N N . LEU A 1 100 ? 17.328 5.156 -9.859 1 97.5 100 LEU A N 1
ATOM 761 C CA . LEU A 1 100 ? 18.781 5.352 -9.914 1 97.5 100 LEU A CA 1
ATOM 762 C C . LEU A 1 100 ? 19.344 4.898 -11.258 1 97.5 100 LEU A C 1
ATOM 764 O O . LEU A 1 100 ? 19.234 3.723 -11.609 1 97.5 100 LEU A O 1
ATOM 768 N N . GLY A 1 101 ? 19.859 5.832 -12.008 1 94.62 101 GLY A N 1
ATOM 769 C CA . GLY A 1 101 ? 20.406 5.523 -13.32 1 94.62 101 GLY A CA 1
ATOM 770 C C . GLY A 1 101 ? 19.375 5.594 -14.43 1 94.62 101 GLY A C 1
ATOM 771 O O . GLY A 1 101 ? 18.172 5.609 -14.164 1 94.62 101 GLY A O 1
ATOM 772 N N . GLU A 1 102 ? 19.734 5.504 -15.688 1 92 102 GLU A N 1
ATOM 773 C CA . GLU A 1 102 ? 18.875 5.676 -16.859 1 92 102 GLU A CA 1
ATOM 774 C C . GLU A 1 102 ? 18.031 4.438 -17.109 1 92 102 GLU A C 1
ATOM 776 O O . GLU A 1 102 ? 16.953 4.531 -17.703 1 92 102 GLU A O 1
ATOM 781 N N . ALA A 1 103 ? 18.516 3.312 -16.656 1 92.81 103 ALA A N 1
ATOM 782 C CA . ALA A 1 103 ? 17.812 2.057 -16.922 1 92.81 103 ALA A CA 1
ATOM 783 C C . ALA A 1 103 ? 16.969 1.63 -15.734 1 92.81 103 ALA A C 1
ATOM 785 O O . ALA A 1 103 ? 16.547 0.474 -15.641 1 92.81 103 ALA A O 1
ATOM 786 N N . SER A 1 104 ? 16.719 2.514 -14.875 1 96.81 104 SER A N 1
ATOM 787 C CA . SER A 1 104 ? 15.938 2.162 -13.688 1 96.81 104 SER A CA 1
ATOM 788 C C . SER A 1 104 ? 14.562 1.617 -14.07 1 96.81 104 SER A C 1
ATOM 790 O O . SER A 1 104 ? 13.867 2.201 -14.914 1 96.81 104 SER A O 1
ATOM 792 N N . PRO A 1 105 ? 14.164 0.497 -13.453 1 94.56 105 PRO A N 1
ATOM 793 C CA . PRO A 1 105 ? 12.828 -0.034 -13.727 1 94.56 105 PRO A CA 1
ATOM 794 C C . PRO A 1 105 ? 11.719 0.898 -13.25 1 94.56 105 PRO A C 1
ATOM 796 O O . PRO A 1 105 ? 10.547 0.692 -13.586 1 94.56 105 PRO A O 1
ATOM 799 N N . LEU A 1 106 ? 12.055 1.926 -12.523 1 97.12 106 LEU A N 1
ATOM 800 C CA . LEU A 1 106 ? 11.055 2.824 -11.953 1 97.12 106 LEU A CA 1
ATOM 801 C C . LEU A 1 106 ? 10.789 4.004 -12.883 1 97.12 106 LEU A C 1
ATOM 803 O O . LEU A 1 106 ? 9.852 4.773 -12.664 1 97.12 106 LEU A O 1
ATOM 807 N N . GLN A 1 107 ? 11.594 4.184 -13.891 1 96.62 107 GLN A N 1
ATOM 808 C CA . GLN A 1 107 ? 11.516 5.375 -14.727 1 96.62 107 GLN A CA 1
ATOM 809 C C . GLN A 1 107 ? 10.125 5.531 -15.336 1 96.62 107 GLN A C 1
ATOM 811 O O . GLN A 1 107 ? 9.539 6.613 -15.281 1 96.62 107 GLN A O 1
ATOM 816 N N . GLY A 1 108 ? 9.625 4.508 -15.922 1 96.25 108 GLY A N 1
ATOM 817 C CA . GLY A 1 108 ? 8.305 4.566 -16.516 1 96.25 108 GLY A CA 1
ATOM 818 C C . GLY A 1 108 ? 7.215 4.941 -15.531 1 96.25 108 GLY A C 1
ATOM 819 O O . GLY A 1 108 ? 6.34 5.754 -15.844 1 96.25 108 GLY A O 1
ATOM 820 N N . PHE A 1 109 ? 7.316 4.324 -14.391 1 97 109 PHE A N 1
ATOM 821 C CA . PHE A 1 109 ? 6.336 4.609 -13.352 1 97 109 PHE A CA 1
ATOM 822 C C . PHE A 1 109 ? 6.359 6.086 -12.969 1 97 109 PHE A C 1
ATOM 824 O O . PHE A 1 109 ? 5.309 6.727 -12.891 1 97 109 PHE A O 1
ATOM 831 N N . ILE A 1 110 ? 7.52 6.652 -12.789 1 97.25 110 ILE A N 1
ATOM 832 C CA . ILE A 1 110 ? 7.676 8.031 -12.352 1 97.25 110 ILE A CA 1
ATOM 833 C C . ILE A 1 110 ? 7.227 8.977 -13.469 1 97.25 110 ILE A C 1
ATOM 835 O O . ILE A 1 110 ? 6.656 10.039 -13.195 1 97.25 110 ILE A O 1
ATOM 839 N N . GLU A 1 111 ? 7.477 8.609 -14.656 1 96.62 111 GLU A N 1
ATOM 840 C CA . GLU A 1 111 ? 7.043 9.422 -15.789 1 96.62 111 GLU A CA 1
ATOM 841 C C . GLU A 1 111 ? 5.523 9.555 -15.82 1 96.62 111 GLU A C 1
ATOM 843 O O . GLU A 1 111 ? 4.992 10.609 -16.172 1 96.62 111 GLU A O 1
ATOM 848 N N . ARG A 1 112 ? 4.875 8.461 -15.438 1 95.88 112 ARG A N 1
ATOM 849 C CA . ARG A 1 112 ? 3.416 8.453 -15.453 1 95.88 112 ARG A CA 1
ATOM 850 C C . ARG A 1 112 ? 2.852 9.031 -14.156 1 95.88 112 ARG A C 1
ATOM 852 O O . ARG A 1 112 ? 1.679 9.398 -14.102 1 95.88 112 ARG A O 1
ATOM 859 N N . ASN A 1 113 ? 3.676 9.008 -13.148 1 96.06 113 ASN A N 1
ATOM 860 C CA . ASN A 1 113 ? 3.32 9.492 -11.828 1 96.06 113 ASN A CA 1
ATOM 861 C C . ASN A 1 113 ? 4.363 10.469 -11.289 1 96.06 113 ASN A C 1
ATOM 863 O O . ASN A 1 113 ? 5.098 10.148 -10.352 1 96.06 113 ASN A O 1
ATOM 867 N N . LYS A 1 114 ? 4.336 11.711 -11.734 1 95.12 114 LYS A N 1
ATOM 868 C CA . LYS A 1 114 ? 5.418 12.656 -11.5 1 95.12 114 LYS A CA 1
ATOM 869 C C . LYS A 1 114 ? 5.531 13.008 -10.016 1 95.12 114 LYS A C 1
ATOM 871 O O . LYS A 1 114 ? 6.613 13.344 -9.531 1 95.12 114 LYS A O 1
ATOM 876 N N . GLY A 1 115 ? 4.469 12.953 -9.305 1 92.5 115 GLY A N 1
ATOM 877 C CA . GLY A 1 115 ? 4.477 13.234 -7.883 1 92.5 115 GLY A CA 1
ATOM 878 C C . GLY A 1 115 ? 4.793 12.016 -7.035 1 92.5 115 GLY A C 1
ATOM 879 O O . GLY A 1 115 ? 4.875 12.109 -5.809 1 92.5 115 GLY A O 1
ATOM 880 N N . GLY A 1 116 ? 4.988 10.867 -7.68 1 95.12 116 GLY A N 1
ATOM 881 C CA . GLY A 1 116 ? 5.16 9.617 -6.961 1 95.12 116 GLY A CA 1
ATOM 882 C C . GLY A 1 116 ? 3.859 8.859 -6.766 1 95.12 116 GLY A C 1
ATOM 883 O O . GLY A 1 116 ? 2.844 9.188 -7.383 1 95.12 116 GLY A O 1
ATOM 884 N N . GLY A 1 117 ? 4.008 7.785 -5.926 1 95.75 117 GLY A N 1
ATOM 885 C CA . GLY A 1 117 ? 2.801 7.012 -5.684 1 95.75 117 GLY A CA 1
ATOM 886 C C . GLY A 1 117 ? 3.086 5.613 -5.168 1 95.75 117 GLY A C 1
ATOM 887 O O . GLY A 1 117 ? 4.238 5.172 -5.148 1 95.75 117 GLY A O 1
ATOM 888 N N . LEU A 1 118 ? 2.037 4.98 -4.734 1 97.44 118 LEU A N 1
ATOM 889 C CA . LEU A 1 118 ? 2.117 3.584 -4.312 1 97.44 118 LEU A CA 1
ATOM 890 C C . LEU A 1 118 ? 2.578 2.695 -5.465 1 97.44 118 LEU A C 1
ATOM 892 O O . LEU A 1 118 ? 2.008 2.744 -6.559 1 97.44 118 LEU A O 1
ATOM 896 N N . HIS A 1 119 ? 3.607 1.907 -5.188 1 97.62 119 HIS A N 1
ATOM 897 C CA . HIS A 1 119 ? 4.25 1.164 -6.262 1 97.62 119 HIS A CA 1
ATOM 898 C C . HIS A 1 119 ? 3.982 -0.332 -6.137 1 97.62 119 HIS A C 1
ATOM 900 O O . HIS A 1 119 ? 3.629 -0.987 -7.121 1 97.62 119 HIS A O 1
ATOM 906 N N . HIS A 1 120 ? 4.199 -0.915 -4.941 1 96.5 120 HIS A N 1
ATOM 907 C CA . HIS A 1 120 ? 3.998 -2.346 -4.746 1 96.5 120 HIS A CA 1
ATOM 908 C C . HIS A 1 120 ? 3.76 -2.674 -3.275 1 96.5 120 HIS A C 1
ATOM 910 O O . HIS A 1 120 ? 3.924 -1.812 -2.408 1 96.5 120 HIS A O 1
ATOM 916 N N . ILE A 1 121 ? 3.293 -3.875 -3.033 1 95.56 121 ILE A N 1
ATOM 917 C CA . ILE A 1 121 ? 3.316 -4.441 -1.689 1 95.56 121 ILE A CA 1
ATOM 918 C C . ILE A 1 121 ? 4.23 -5.664 -1.662 1 95.56 121 ILE A C 1
ATOM 920 O O . ILE A 1 121 ? 4.395 -6.348 -2.676 1 95.56 121 ILE A O 1
ATOM 924 N N . CYS A 1 122 ? 4.824 -5.84 -0.494 1 95.56 122 CYS A N 1
ATOM 925 C CA . CYS A 1 122 ? 5.699 -6.992 -0.316 1 95.56 122 CYS A CA 1
ATOM 926 C C . CYS A 1 122 ? 5.172 -7.914 0.775 1 95.56 122 CYS A C 1
ATOM 928 O O . CYS A 1 122 ? 4.98 -7.488 1.915 1 95.56 122 CYS A O 1
ATOM 930 N N . LEU A 1 123 ? 4.957 -9.156 0.405 1 93.12 123 LEU A N 1
ATOM 931 C CA . LEU A 1 123 ? 4.488 -10.18 1.331 1 93.12 123 LEU A CA 1
ATOM 932 C C . LEU A 1 123 ? 5.555 -11.242 1.553 1 93.12 123 LEU A C 1
ATOM 934 O O . LEU A 1 123 ? 6.219 -11.672 0.605 1 93.12 123 LEU A O 1
ATOM 938 N N . GLU A 1 124 ? 5.66 -11.633 2.812 1 93.56 124 GLU A N 1
ATOM 939 C CA . GLU A 1 124 ? 6.594 -12.711 3.131 1 93.56 124 GLU A CA 1
ATOM 940 C C . GLU A 1 124 ? 5.988 -14.078 2.834 1 93.56 124 GLU A C 1
ATOM 942 O O . GLU A 1 124 ? 4.773 -14.266 2.965 1 93.56 124 GLU A O 1
ATOM 947 N N . VAL A 1 125 ? 6.867 -14.984 2.412 1 91.88 125 VAL A N 1
ATOM 948 C CA . VAL A 1 125 ? 6.488 -16.391 2.271 1 91.88 125 VAL A CA 1
ATOM 949 C C . VAL A 1 125 ? 7.523 -17.266 2.965 1 91.88 125 VAL A C 1
ATOM 951 O O . VAL A 1 125 ? 8.695 -16.906 3.059 1 91.88 125 VAL A O 1
ATOM 954 N N . ASN A 1 126 ? 7.113 -18.422 3.498 1 91.5 126 ASN A N 1
ATOM 955 C CA . ASN A 1 126 ? 8.031 -19.297 4.23 1 91.5 126 ASN A CA 1
ATOM 956 C C . ASN A 1 126 ? 8.883 -20.125 3.281 1 91.5 126 ASN A C 1
ATOM 958 O O . ASN A 1 126 ? 9.898 -20.703 3.691 1 91.5 126 ASN A O 1
ATOM 962 N N . ASP A 1 127 ? 8.5 -20.266 2.035 1 91.69 127 ASP A N 1
ATOM 963 C CA . ASP A 1 127 ? 9.234 -20.984 1.008 1 91.69 127 ASP A CA 1
ATOM 964 C C . ASP A 1 127 ? 9.016 -20.375 -0.371 1 91.69 127 ASP A C 1
ATOM 966 O O . ASP A 1 127 ? 8.055 -20.719 -1.066 1 91.69 127 ASP A O 1
ATOM 970 N N . LEU A 1 128 ? 9.953 -19.516 -0.75 1 93.12 128 LEU A N 1
ATOM 971 C CA . LEU A 1 128 ? 9.797 -18.719 -1.97 1 93.12 128 LEU A CA 1
ATOM 972 C C . LEU A 1 128 ? 9.883 -19.609 -3.205 1 93.12 128 LEU A C 1
ATOM 974 O O . LEU A 1 128 ? 9.156 -19.406 -4.176 1 93.12 128 LEU A O 1
ATOM 978 N N . ASP A 1 129 ? 10.758 -20.578 -3.17 1 92.31 129 ASP A N 1
ATOM 979 C CA . ASP A 1 129 ? 10.914 -21.469 -4.305 1 92.31 129 ASP A CA 1
ATOM 980 C C . ASP A 1 129 ? 9.641 -22.281 -4.539 1 92.31 129 ASP A C 1
ATOM 982 O O . ASP A 1 129 ? 9.203 -22.453 -5.68 1 92.31 129 ASP A O 1
ATOM 986 N N . ALA A 1 130 ? 9.109 -22.75 -3.488 1 89.25 130 ALA A N 1
ATOM 987 C CA . ALA A 1 130 ? 7.855 -23.5 -3.594 1 89.25 130 ALA A CA 1
ATOM 988 C C . ALA A 1 130 ? 6.727 -22.609 -4.113 1 89.25 130 ALA A C 1
ATOM 990 O O . ALA A 1 130 ? 5.906 -23.047 -4.922 1 89.25 130 ALA A O 1
ATOM 991 N N . ALA A 1 131 ? 6.691 -21.391 -3.635 1 88.19 131 ALA A N 1
ATOM 992 C CA . ALA A 1 131 ? 5.688 -20.438 -4.109 1 88.19 131 ALA A CA 1
ATOM 993 C C . ALA A 1 131 ? 5.828 -20.203 -5.609 1 88.19 131 ALA A C 1
ATOM 995 O O . ALA A 1 131 ? 4.84 -20.25 -6.348 1 88.19 131 ALA A O 1
ATOM 996 N N . ALA A 1 132 ? 7.055 -19.984 -6.02 1 89.25 132 ALA A N 1
ATOM 997 C CA . ALA A 1 132 ? 7.316 -19.719 -7.434 1 89.25 132 ALA A CA 1
ATOM 998 C C . ALA A 1 132 ? 6.832 -20.875 -8.297 1 89.25 132 ALA A C 1
ATOM 1000 O O . ALA A 1 132 ? 6.199 -20.656 -9.336 1 89.25 132 ALA A O 1
ATOM 1001 N N . ARG A 1 133 ? 7.133 -22.016 -7.898 1 87.31 133 ARG A N 1
ATOM 1002 C CA . ARG A 1 133 ? 6.75 -23.219 -8.648 1 87.31 133 ARG A CA 1
ATOM 1003 C C . ARG A 1 133 ? 5.234 -23.328 -8.75 1 87.31 133 ARG A C 1
ATOM 1005 O O . ARG A 1 133 ? 4.691 -23.531 -9.836 1 87.31 133 ARG A O 1
ATOM 1012 N N . GLN A 1 134 ? 4.613 -23.141 -7.672 1 84.12 134 GLN A N 1
ATOM 1013 C CA . GLN A 1 134 ? 3.164 -23.312 -7.668 1 84.12 134 GLN A CA 1
ATOM 1014 C C . GLN A 1 134 ? 2.48 -22.203 -8.461 1 84.12 134 GLN A C 1
ATOM 1016 O O . GLN A 1 134 ? 1.509 -22.453 -9.18 1 84.12 134 GLN A O 1
ATOM 1021 N N . LEU A 1 135 ? 2.91 -21.047 -8.281 1 84.38 135 LEU A N 1
ATOM 1022 C CA . LEU A 1 135 ? 2.312 -19.922 -9 1 84.38 135 LEU A CA 1
ATOM 1023 C C . LEU A 1 135 ? 2.494 -20.078 -10.5 1 84.38 135 LEU A C 1
ATOM 1025 O O . LEU A 1 135 ? 1.601 -19.734 -11.281 1 84.38 135 LEU A O 1
ATOM 1029 N N . SER A 1 136 ? 3.627 -20.562 -10.867 1 83.62 136 SER A N 1
ATOM 1030 C CA . SER A 1 136 ? 3.855 -20.844 -12.281 1 83.62 136 SER A CA 1
ATOM 1031 C C . SER A 1 136 ? 2.896 -21.922 -12.789 1 83.62 136 SER A C 1
ATOM 1033 O O . SER A 1 136 ? 2.377 -21.812 -13.906 1 83.62 136 SER A O 1
ATOM 1035 N N . ASP A 1 137 ? 2.635 -22.875 -12 1 81.06 137 ASP A N 1
ATOM 1036 C CA . ASP A 1 137 ? 1.706 -23.953 -12.352 1 81.06 137 ASP A CA 1
ATOM 1037 C C . ASP A 1 137 ? 0.288 -23.406 -12.531 1 81.06 137 ASP A C 1
ATOM 1039 O O . ASP A 1 137 ? -0.481 -23.922 -13.344 1 81.06 137 ASP A O 1
ATOM 1043 N N . LEU A 1 138 ? 0.024 -22.375 -11.766 1 77.38 138 LEU A N 1
ATOM 1044 C CA . LEU A 1 138 ? -1.3 -21.766 -11.812 1 77.38 138 LEU A CA 1
ATOM 1045 C C . LEU A 1 138 ? -1.371 -20.719 -12.922 1 77.38 138 LEU A C 1
ATOM 1047 O O . LEU A 1 138 ? -2.377 -20.016 -13.047 1 77.38 138 LEU A O 1
ATOM 1051 N N . LYS A 1 139 ? -0.32 -20.469 -13.625 1 80.06 139 LYS A N 1
ATOM 1052 C CA . LYS A 1 139 ? -0.221 -19.562 -14.773 1 80.06 139 LYS A CA 1
ATOM 1053 C C . LYS A 1 139 ? -0.338 -18.109 -14.336 1 80.06 139 LYS A C 1
ATOM 1055 O O . LYS A 1 139 ? -0.89 -17.281 -15.07 1 80.06 139 LYS A O 1
ATOM 1060 N N . ILE A 1 140 ? 0.011 -17.984 -13.094 1 78.75 140 ILE A N 1
ATOM 1061 C CA . ILE A 1 140 ? 0.179 -16.609 -12.656 1 78.75 140 ILE A CA 1
ATOM 1062 C C . ILE A 1 140 ? 1.487 -16.047 -13.211 1 78.75 140 ILE A C 1
ATOM 1064 O O . ILE A 1 140 ? 2.545 -16.656 -13.062 1 78.75 140 ILE A O 1
ATOM 1068 N N . ARG A 1 141 ? 1.376 -14.953 -13.898 1 81 141 ARG A N 1
ATOM 1069 C CA . ARG A 1 141 ? 2.543 -14.375 -14.555 1 81 141 ARG A CA 1
ATOM 1070 C C . ARG A 1 141 ? 3.545 -13.844 -13.539 1 81 141 ARG A C 1
ATOM 1072 O O . ARG A 1 141 ? 3.195 -13.039 -12.672 1 81 141 ARG A O 1
ATOM 1079 N N . LEU A 1 142 ? 4.738 -14.359 -13.562 1 84.56 142 LEU A N 1
ATOM 1080 C CA . LEU A 1 142 ? 5.875 -13.859 -12.805 1 84.56 142 LEU A CA 1
ATOM 1081 C C . LEU A 1 142 ? 6.691 -12.867 -13.633 1 84.56 142 LEU A C 1
ATOM 1083 O O . LEU A 1 142 ? 6.918 -13.094 -14.82 1 84.56 142 LEU A O 1
ATOM 1087 N N . VAL A 1 143 ? 7.023 -11.68 -13.078 1 81.81 143 VAL A N 1
ATOM 1088 C CA . VAL A 1 143 ? 7.836 -10.703 -13.797 1 81.81 143 VAL A CA 1
ATOM 1089 C C . VAL A 1 143 ? 9.203 -11.305 -14.125 1 81.81 143 VAL A C 1
ATOM 1091 O O . VAL A 1 143 ? 9.727 -11.109 -15.219 1 81.81 143 VAL A O 1
ATOM 1094 N N . SER A 1 144 ? 9.758 -12.023 -13.07 1 80.25 144 SER A N 1
ATOM 1095 C CA . SER A 1 144 ? 10.945 -12.836 -13.305 1 80.25 144 SER A CA 1
ATOM 1096 C C . SER A 1 144 ? 10.664 -14.312 -13.023 1 80.25 144 SER A C 1
ATOM 1098 O O . SER A 1 144 ? 9.945 -14.648 -12.086 1 80.25 144 SER A O 1
ATOM 1100 N N . PRO A 1 145 ? 11.242 -15.148 -13.82 1 77.69 145 PRO A N 1
ATOM 1101 C CA . PRO A 1 145 ? 10.938 -16.578 -13.703 1 77.69 145 PRO A CA 1
ATOM 1102 C C . PRO A 1 145 ? 11.477 -17.188 -12.414 1 77.69 145 PRO A C 1
ATOM 1104 O O . PRO A 1 145 ? 10.953 -18.203 -11.938 1 77.69 145 PRO A O 1
ATOM 1107 N N . LYS A 1 146 ? 12.562 -16.609 -11.891 1 85.81 146 LYS A N 1
ATOM 1108 C CA . LYS A 1 146 ? 13.164 -17.141 -10.672 1 85.81 146 LYS A CA 1
ATOM 1109 C C . LYS A 1 146 ? 13.359 -16.047 -9.633 1 85.81 146 LYS A C 1
ATOM 1111 O O . LYS A 1 146 ? 13.508 -14.867 -9.977 1 85.81 146 LYS A O 1
ATOM 1116 N N . PRO A 1 147 ? 13.32 -16.547 -8.344 1 90.12 147 PRO A N 1
ATOM 1117 C CA . PRO A 1 147 ? 13.648 -15.586 -7.293 1 90.12 147 PRO A CA 1
ATOM 1118 C C . PRO A 1 147 ? 15.016 -14.938 -7.492 1 90.12 147 PRO A C 1
ATOM 1120 O O . PRO A 1 147 ? 15.938 -15.578 -8 1 90.12 147 PRO A O 1
ATOM 1123 N N . ARG A 1 148 ? 15.07 -13.68 -7.176 1 89.62 148 ARG A N 1
ATOM 1124 C CA . ARG A 1 148 ? 16.312 -12.914 -7.246 1 89.62 148 ARG A CA 1
ATOM 1125 C C . ARG A 1 148 ? 16.547 -12.133 -5.957 1 89.62 148 ARG A C 1
ATOM 1127 O O . ARG A 1 148 ? 15.617 -11.906 -5.184 1 89.62 148 ARG A O 1
ATOM 1134 N N . PRO A 1 149 ? 17.844 -11.797 -5.762 1 90.06 149 PRO A N 1
ATOM 1135 C CA . PRO A 1 149 ? 18.094 -10.969 -4.582 1 90.06 149 PRO A CA 1
ATOM 1136 C C . PRO A 1 149 ? 17.359 -9.633 -4.637 1 90.06 149 PRO A C 1
ATOM 1138 O O . PRO A 1 149 ? 17.359 -8.961 -5.672 1 90.06 149 PRO A O 1
ATOM 1141 N N . GLY A 1 150 ? 16.734 -9.297 -3.553 1 87.94 150 GLY A N 1
ATOM 1142 C CA . GLY A 1 150 ? 16.094 -8 -3.426 1 87.94 150 GLY A CA 1
ATOM 1143 C C . GLY A 1 150 ? 16.984 -6.961 -2.77 1 87.94 150 GLY A C 1
ATOM 1144 O O . GLY A 1 150 ? 18.156 -7.219 -2.494 1 87.94 150 GLY A O 1
ATOM 1145 N N . ALA A 1 151 ? 16.438 -5.75 -2.582 1 79.06 151 ALA A N 1
ATOM 1146 C CA . ALA A 1 151 ? 17.172 -4.613 -2.025 1 79.06 151 ALA A CA 1
ATOM 1147 C C . ALA A 1 151 ? 17.578 -4.883 -0.582 1 79.06 151 ALA A C 1
ATOM 1149 O O . ALA A 1 151 ? 18.578 -4.324 -0.1 1 79.06 151 ALA A O 1
ATOM 1150 N N . HIS A 1 152 ? 16.875 -5.801 0.13 1 79.31 152 HIS A N 1
ATOM 1151 C CA . HIS A 1 152 ? 17.156 -6.043 1.54 1 79.31 152 HIS A CA 1
ATOM 1152 C C . HIS A 1 152 ? 17.969 -7.316 1.724 1 79.31 152 HIS A C 1
ATOM 1154 O O . HIS A 1 152 ? 18.109 -7.816 2.844 1 79.31 152 HIS A O 1
ATOM 1160 N N . GLY A 1 153 ? 18.422 -7.875 0.686 1 84.62 153 GLY A N 1
ATOM 1161 C CA . GLY A 1 153 ? 19.281 -9.039 0.771 1 84.62 153 GLY A CA 1
ATOM 1162 C C . GLY A 1 153 ? 18.516 -10.352 0.781 1 84.62 153 GLY A C 1
ATOM 1163 O O . GLY A 1 153 ? 19.109 -11.43 0.827 1 84.62 153 GLY A O 1
ATOM 1164 N N . LYS A 1 154 ? 17.281 -10.281 0.833 1 92.31 154 LYS A N 1
ATOM 1165 C CA . LYS A 1 154 ? 16.438 -11.469 0.734 1 92.31 154 LYS A CA 1
ATOM 1166 C C . LYS A 1 154 ? 15.977 -11.703 -0.706 1 92.31 154 LYS A C 1
ATOM 1168 O O . LYS A 1 154 ? 15.812 -10.75 -1.472 1 92.31 154 LYS A O 1
ATOM 1173 N N . ASN A 1 155 ? 15.812 -12.953 -0.999 1 95.5 155 ASN A N 1
ATOM 1174 C CA . ASN A 1 155 ? 15.305 -13.258 -2.332 1 95.5 155 ASN A CA 1
ATOM 1175 C C . ASN A 1 155 ? 13.852 -12.828 -2.494 1 95.5 155 ASN A C 1
ATOM 1177 O O . ASN A 1 155 ? 13.047 -12.977 -1.571 1 95.5 155 ASN A O 1
ATOM 1181 N N . VAL A 1 156 ? 13.602 -12.359 -3.715 1 95.06 156 VAL A N 1
ATOM 1182 C CA . VAL A 1 156 ? 12.25 -11.875 -3.979 1 95.06 156 VAL A CA 1
ATOM 1183 C C . VAL A 1 156 ? 11.789 -12.352 -5.355 1 95.06 156 VAL A C 1
ATOM 1185 O O . VAL A 1 156 ? 12.602 -12.805 -6.168 1 95.06 156 VAL A O 1
ATOM 1188 N N . LEU A 1 157 ? 10.477 -12.328 -5.492 1 93.06 157 LEU A N 1
ATOM 1189 C CA . LEU A 1 157 ? 9.766 -12.555 -6.742 1 93.06 157 LEU A CA 1
ATOM 1190 C C . LEU A 1 157 ? 8.625 -11.562 -6.91 1 93.06 157 LEU A C 1
ATOM 1192 O O . LEU A 1 157 ? 7.93 -11.242 -5.941 1 93.06 157 LEU A O 1
ATOM 1196 N N . PHE A 1 158 ? 8.398 -11.125 -8.227 1 93.19 158 PHE A N 1
ATOM 1197 C CA . PHE A 1 158 ? 7.312 -10.188 -8.469 1 93.19 158 PHE A CA 1
ATOM 1198 C C . PHE A 1 158 ? 6.211 -10.836 -9.297 1 93.19 158 PHE A C 1
ATOM 1200 O O . PHE A 1 158 ? 6.488 -11.461 -10.328 1 93.19 158 PHE A O 1
ATOM 1207 N N . LEU A 1 159 ? 5.008 -10.633 -8.805 1 90.56 159 LEU A N 1
ATOM 1208 C CA . LEU A 1 159 ? 3.822 -11.031 -9.555 1 90.56 159 LEU A CA 1
ATOM 1209 C C . LEU A 1 159 ? 3.279 -9.867 -10.375 1 90.56 159 LEU A C 1
ATOM 1211 O O . LEU A 1 159 ? 3.193 -8.742 -9.875 1 90.56 159 LEU A O 1
ATOM 1215 N N . HIS A 1 160 ? 2.916 -10.141 -11.578 1 89.94 160 HIS A N 1
ATOM 1216 C CA . HIS A 1 160 ? 2.48 -9.094 -12.508 1 89.94 160 HIS A CA 1
ATOM 1217 C C . HIS A 1 160 ? 1.12 -8.539 -12.109 1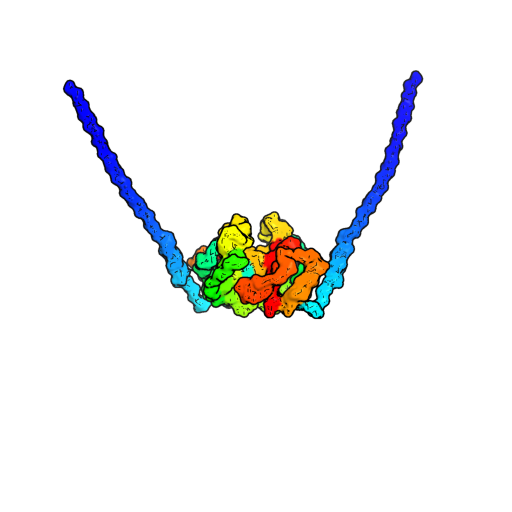 89.94 160 HIS A C 1
ATOM 1219 O O . HIS A 1 160 ? 0.202 -9.297 -11.789 1 89.94 160 HIS A O 1
ATOM 1225 N N . PRO A 1 161 ? 0.941 -7.223 -12.219 1 91.12 161 PRO A N 1
ATOM 1226 C CA . PRO A 1 161 ? -0.299 -6.582 -11.773 1 91.12 161 PRO A CA 1
ATOM 1227 C C . PRO A 1 161 ? -1.528 -7.09 -12.523 1 91.12 161 PRO A C 1
ATOM 1229 O O . PRO A 1 161 ? -2.621 -7.148 -11.953 1 91.12 161 PRO A O 1
ATOM 1232 N N . LYS A 1 162 ? -1.387 -7.504 -13.734 1 87.75 162 LYS A N 1
ATOM 1233 C CA . LYS A 1 162 ? -2.521 -7.945 -14.539 1 87.75 162 LYS A CA 1
ATOM 1234 C C . LYS A 1 162 ? -3.178 -9.18 -13.938 1 87.75 162 LYS A C 1
ATOM 1236 O O . LYS A 1 162 ? -4.363 -9.438 -14.164 1 87.75 162 LYS A O 1
ATOM 1241 N N . ASP A 1 163 ? -2.381 -9.914 -13.141 1 85.31 163 ASP A N 1
ATOM 1242 C CA . ASP A 1 163 ? -2.914 -11.117 -12.516 1 85.31 163 ASP A CA 1
ATOM 1243 C C . ASP A 1 163 ? -3.205 -10.891 -11.039 1 85.31 163 ASP A C 1
ATOM 1245 O O . ASP A 1 163 ? -3.6 -11.82 -10.328 1 85.31 163 ASP A O 1
ATOM 1249 N N . CYS A 1 164 ? -2.986 -9.695 -10.547 1 87.88 164 CYS A N 1
ATOM 1250 C CA . CYS A 1 164 ? -3.141 -9.383 -9.125 1 87.88 164 CYS A CA 1
ATOM 1251 C C . CYS A 1 164 ? -3.986 -8.133 -8.93 1 87.88 164 CYS A C 1
ATOM 1253 O O . CYS A 1 164 ? -3.656 -7.281 -8.102 1 87.88 164 CYS A O 1
ATOM 1255 N N . GLN A 1 165 ? -5.059 -8.055 -9.758 1 88.56 165 GLN A N 1
ATOM 1256 C CA . GLN A 1 165 ? -6.023 -6.977 -9.578 1 88.56 165 GLN A CA 1
ATOM 1257 C C . GLN A 1 165 ? -5.34 -5.613 -9.648 1 88.56 165 GLN A C 1
ATOM 1259 O O . GLN A 1 165 ? -5.625 -4.73 -8.836 1 88.56 165 GLN A O 1
ATOM 1264 N N . GLY A 1 166 ? -4.352 -5.473 -10.5 1 91.56 166 GLY A N 1
ATOM 1265 C CA . GLY A 1 166 ? -3.691 -4.203 -10.742 1 91.56 166 GLY A CA 1
ATOM 1266 C C . GLY A 1 166 ? -2.611 -3.885 -9.727 1 91.56 166 GLY A C 1
ATOM 1267 O O . GLY A 1 166 ? -2.084 -2.77 -9.703 1 91.56 166 GLY A O 1
ATOM 1268 N N . VAL A 1 167 ? -2.264 -4.805 -8.867 1 93.44 167 VAL A N 1
ATOM 1269 C CA . VAL A 1 167 ? -1.274 -4.582 -7.82 1 93.44 167 VAL A CA 1
ATOM 1270 C C . VAL A 1 167 ? 0.018 -5.32 -8.164 1 93.44 167 VAL A C 1
ATOM 1272 O O . VAL A 1 167 ? -0.007 -6.508 -8.484 1 93.44 167 VAL A O 1
ATOM 1275 N N . LEU A 1 168 ? 1.141 -4.613 -8.172 1 94.81 168 LEU A N 1
ATOM 1276 C CA . LEU A 1 168 ? 2.441 -5.27 -8.211 1 94.81 168 LEU A CA 1
ATOM 1277 C C . LEU A 1 168 ? 2.777 -5.891 -6.859 1 94.81 168 LEU A C 1
ATOM 1279 O O . LEU A 1 168 ? 2.93 -5.176 -5.863 1 94.81 168 LEU A O 1
ATOM 1283 N N . VAL A 1 169 ? 2.861 -7.23 -6.844 1 92.62 169 VAL A N 1
ATOM 1284 C CA . VAL A 1 169 ? 3.076 -7.938 -5.586 1 92.62 169 VAL A CA 1
ATOM 1285 C C . VAL A 1 169 ? 4.484 -8.531 -5.562 1 92.62 169 VAL A C 1
ATOM 1287 O O . VAL A 1 169 ? 4.871 -9.266 -6.477 1 92.62 169 VAL A O 1
ATOM 1290 N N . GLU A 1 170 ? 5.211 -8.141 -4.582 1 94.38 170 GLU A N 1
ATOM 1291 C CA . GLU A 1 170 ? 6.512 -8.734 -4.289 1 94.38 170 GLU A CA 1
ATOM 1292 C C . GLU A 1 170 ? 6.387 -9.844 -3.244 1 94.38 170 GLU A C 1
ATOM 1294 O O . GLU A 1 170 ? 5.785 -9.641 -2.188 1 94.38 170 GLU A O 1
ATOM 1299 N N . LEU A 1 171 ? 6.852 -11.023 -3.588 1 92.56 171 LEU A N 1
ATOM 1300 C CA . LEU A 1 171 ? 7.004 -12.086 -2.6 1 92.56 171 LEU A CA 1
ATOM 1301 C C . LEU A 1 171 ? 8.445 -12.172 -2.113 1 92.56 171 LEU A C 1
ATOM 1303 O O . LEU A 1 171 ? 9.383 -12.109 -2.916 1 92.56 171 LEU A O 1
ATOM 1307 N N . GLN A 1 172 ? 8.562 -12.242 -0.822 1 95.19 172 GLN A N 1
ATOM 1308 C CA . GLN A 1 172 ? 9.891 -12.25 -0.208 1 95.19 172 GLN A CA 1
ATOM 1309 C C . GLN A 1 172 ? 10.047 -13.438 0.739 1 95.19 172 GLN A C 1
ATOM 1311 O O . GLN A 1 172 ? 9.141 -13.742 1.518 1 95.19 172 GLN A O 1
ATOM 1316 N N . GLN A 1 173 ? 11.219 -14.125 0.592 1 95.12 173 GLN A N 1
ATOM 1317 C CA . GLN A 1 173 ? 11.531 -15.18 1.556 1 95.12 173 GLN A CA 1
ATOM 1318 C C . GLN A 1 173 ? 11.531 -14.633 2.98 1 95.12 173 GLN A C 1
ATOM 1320 O O . GLN A 1 173 ? 12.133 -13.594 3.256 1 95.12 173 GLN A O 1
ATOM 1325 N N . ALA A 1 174 ? 10.766 -15.312 3.891 1 92 174 ALA A N 1
ATOM 1326 C CA . ALA A 1 174 ? 10.68 -14.875 5.281 1 92 174 ALA A CA 1
ATOM 1327 C C . ALA A 1 174 ? 12.031 -14.992 5.977 1 92 174 ALA A C 1
ATOM 1329 O O . ALA A 1 174 ? 12.836 -15.867 5.633 1 92 174 ALA A O 1
ATOM 1330 N N . MET B 1 1 ? 28.812 69.062 -46.906 1 22.78 1 MET B N 1
ATOM 1331 C CA . MET B 1 1 ? 29.125 69.188 -45.469 1 22.78 1 MET B CA 1
ATOM 1332 C C . MET B 1 1 ? 28.266 68.25 -44.625 1 22.78 1 MET B C 1
ATOM 1334 O O . MET B 1 1 ? 27.109 68.625 -44.312 1 22.78 1 MET B O 1
ATOM 1338 N N . ALA B 1 2 ? 28.422 66.875 -45 1 30.7 2 ALA B N 1
ATOM 1339 C CA . ALA B 1 2 ? 27.75 65.625 -44.656 1 30.7 2 ALA B CA 1
ATOM 1340 C C . ALA B 1 2 ? 27.766 65.375 -43.156 1 30.7 2 ALA B C 1
ATOM 1342 O O . ALA B 1 2 ? 28.828 65.25 -42.562 1 30.7 2 ALA B O 1
ATOM 1343 N N . SER B 1 3 ? 26.859 66.125 -42.375 1 26.69 3 SER B N 1
ATOM 1344 C CA . SER B 1 3 ? 26.688 66.188 -40.938 1 26.69 3 SER B CA 1
ATOM 1345 C C . SER B 1 3 ? 26.469 64.812 -40.312 1 26.69 3 SER B C 1
ATOM 1347 O O . SER B 1 3 ? 25.625 64.062 -40.75 1 26.69 3 SER B O 1
ATOM 1349 N N . TRP B 1 4 ? 27.531 64.188 -39.719 1 31 4 TRP B N 1
ATOM 1350 C CA . TRP B 1 4 ? 27.859 62.969 -39 1 31 4 TRP B CA 1
ATOM 1351 C C . TRP B 1 4 ? 27 62.812 -37.75 1 31 4 TRP B C 1
ATOM 1353 O O . TRP B 1 4 ? 27.016 63.688 -36.875 1 31 4 TRP B O 1
ATOM 1363 N N . PHE B 1 5 ? 25.688 62.375 -37.875 1 31.05 5 PHE B N 1
ATOM 1364 C CA . PHE B 1 5 ? 24.688 62.094 -36.875 1 31.05 5 PHE B CA 1
ATOM 1365 C C . PHE B 1 5 ? 25.266 61.219 -35.781 1 31.05 5 PHE B C 1
ATOM 1367 O O . PHE B 1 5 ? 25.797 60.156 -36.062 1 31.05 5 PHE B O 1
ATOM 1374 N N . ARG B 1 6 ? 25.75 61.75 -34.625 1 28.23 6 ARG B N 1
ATOM 1375 C CA . ARG B 1 6 ? 26.328 61.25 -33.375 1 28.23 6 ARG B CA 1
ATOM 1376 C C . ARG B 1 6 ? 25.344 60.344 -32.656 1 28.23 6 ARG B C 1
ATOM 1378 O O . ARG B 1 6 ? 24.312 60.781 -32.156 1 28.23 6 ARG B O 1
ATOM 1385 N N . ALA B 1 7 ? 25 59.125 -33.094 1 31.77 7 ALA B N 1
ATOM 1386 C CA . ALA B 1 7 ? 24.094 58.156 -32.5 1 31.77 7 ALA B CA 1
ATOM 1387 C C . ALA B 1 7 ? 24.562 57.781 -31.094 1 31.77 7 ALA B C 1
ATOM 1389 O O . ALA B 1 7 ? 25.672 57.25 -30.922 1 31.77 7 ALA B O 1
ATOM 1390 N N . GLY B 1 8 ? 24.281 58.625 -30.031 1 27.22 8 GLY B N 1
ATOM 1391 C CA . GLY B 1 8 ? 24.609 58.406 -28.625 1 27.22 8 GLY B CA 1
ATOM 1392 C C . GLY B 1 8 ? 24.094 57.094 -28.094 1 27.22 8 GLY B C 1
ATOM 1393 O O . GLY B 1 8 ? 22.953 56.719 -28.344 1 27.22 8 GLY B O 1
ATOM 1394 N N . ARG B 1 9 ? 24.969 56.062 -27.875 1 29.48 9 ARG B N 1
ATOM 1395 C CA . ARG B 1 9 ? 24.906 54.688 -27.359 1 29.48 9 ARG B CA 1
ATOM 1396 C C . ARG B 1 9 ? 24.422 54.656 -25.922 1 29.48 9 ARG B C 1
ATOM 1398 O O . ARG B 1 9 ? 25.094 55.156 -25.016 1 29.48 9 ARG B O 1
ATOM 1405 N N . LEU B 1 10 ? 23.094 54.969 -25.625 1 31.61 10 LEU B N 1
ATOM 1406 C CA . LEU B 1 10 ? 22.578 54.875 -24.266 1 31.61 10 LEU B CA 1
ATOM 1407 C C . LEU B 1 10 ? 22.844 53.5 -23.688 1 31.61 10 LEU B C 1
ATOM 1409 O O . LEU B 1 10 ? 22.359 52.5 -24.219 1 31.61 10 LEU B O 1
ATOM 1413 N N . ALA B 1 11 ? 23.938 53.219 -22.891 1 33.75 11 ALA B N 1
ATOM 1414 C CA . ALA B 1 11 ? 24.328 52.094 -22.094 1 33.75 11 ALA B CA 1
ATOM 1415 C C . ALA B 1 11 ? 23.344 51.844 -20.953 1 33.75 11 ALA B C 1
ATOM 1417 O O . ALA B 1 11 ? 23.297 52.625 -19.984 1 33.75 11 ALA B O 1
ATOM 1418 N N . ALA B 1 12 ? 22.047 51.531 -21.156 1 31.8 12 ALA B N 1
ATOM 1419 C CA . ALA B 1 12 ? 21.234 51.219 -20 1 31.8 12 ALA B CA 1
ATOM 1420 C C . ALA B 1 12 ? 21.859 50.062 -19.188 1 31.8 12 ALA B C 1
ATOM 1422 O O . ALA B 1 12 ? 22.219 49.031 -19.734 1 31.8 12 ALA B O 1
ATOM 1423 N N . LYS B 1 13 ? 22.562 50.375 -18.094 1 31.06 13 LYS B N 1
ATOM 1424 C CA . LYS B 1 13 ? 23.094 49.531 -17.047 1 31.06 13 LYS B CA 1
ATOM 1425 C C . LYS B 1 13 ? 22.016 48.594 -16.5 1 31.06 13 LYS B C 1
ATOM 1427 O O . LYS B 1 13 ? 21.062 49.031 -15.883 1 31.06 13 LYS B O 1
ATOM 1432 N N . LEU B 1 14 ? 21.531 47.594 -17.219 1 35.72 14 LEU B N 1
ATOM 1433 C CA . LEU B 1 14 ? 20.641 46.625 -16.625 1 35.72 14 LEU B CA 1
ATOM 1434 C C . LEU B 1 14 ? 21.266 46.031 -15.367 1 35.72 14 LEU B C 1
ATOM 1436 O O . LEU B 1 14 ? 22.375 45.469 -15.414 1 35.72 14 LEU B O 1
ATOM 1440 N N . GLY B 1 15 ? 21.094 46.688 -14.172 1 33.5 15 GLY B N 1
ATOM 1441 C CA . GLY B 1 15 ? 21.516 46.125 -12.891 1 33.5 15 GLY B CA 1
ATOM 1442 C C . GLY B 1 15 ? 21.047 44.719 -12.664 1 33.5 15 GLY B C 1
ATOM 1443 O O . GLY B 1 15 ? 20.047 44.281 -13.242 1 33.5 15 GLY B O 1
ATOM 1444 N N . PRO B 1 16 ? 21.953 43.781 -12.281 1 36.22 16 PRO B N 1
ATOM 1445 C CA . PRO B 1 16 ? 21.672 42.344 -12.062 1 36.22 16 PRO B CA 1
ATOM 1446 C C . PRO B 1 16 ? 20.594 42.125 -11 1 36.22 16 PRO B C 1
ATOM 1448 O O . PRO B 1 16 ? 20.531 42.875 -10.016 1 36.22 16 PRO B O 1
ATOM 1451 N N . SER B 1 17 ? 19.328 41.938 -11.375 1 36.56 17 SER B N 1
ATOM 1452 C CA . SER B 1 17 ? 18.312 41.469 -10.43 1 36.56 17 SER B CA 1
ATOM 1453 C C . SER B 1 17 ? 18.844 40.312 -9.586 1 36.56 17 SER B C 1
ATOM 1455 O O . SER B 1 17 ? 19.297 39.281 -10.117 1 36.56 17 SER B O 1
ATOM 1457 N N . SER B 1 18 ? 19.469 40.594 -8.461 1 33 18 SER B N 1
ATOM 1458 C CA . SER B 1 18 ? 19.844 39.625 -7.441 1 33 18 SER B CA 1
ATOM 1459 C C . SER B 1 18 ? 18.688 38.688 -7.086 1 33 18 SER B C 1
ATOM 1461 O O . SER B 1 18 ? 17.641 39.156 -6.598 1 33 18 SER B O 1
ATOM 1463 N N . VAL B 1 19 ? 18.391 37.719 -7.859 1 34.47 19 VAL B N 1
ATOM 1464 C CA . VAL B 1 19 ? 17.5 36.656 -7.445 1 34.47 19 VAL B CA 1
ATOM 1465 C C . VAL B 1 19 ? 17.922 36.125 -6.074 1 34.47 19 VAL B C 1
ATOM 1467 O O . VAL B 1 19 ? 19.047 35.656 -5.91 1 34.47 19 VAL B O 1
ATOM 1470 N N . THR B 1 20 ? 17.453 36.781 -4.98 1 34.78 20 THR B N 1
ATOM 1471 C CA . THR B 1 20 ? 17.594 36.281 -3.617 1 34.78 20 THR B CA 1
ATOM 1472 C C . THR B 1 20 ? 17.328 34.781 -3.559 1 34.78 20 THR B C 1
ATOM 1474 O O . THR B 1 20 ? 16.375 34.281 -4.164 1 34.78 20 THR B O 1
ATOM 1477 N N . PRO B 1 21 ? 18.344 34.062 -3.221 1 32.47 21 PRO B N 1
ATOM 1478 C CA . PRO B 1 21 ? 18.219 32.625 -3.072 1 32.47 21 PRO B CA 1
ATOM 1479 C C . PRO B 1 21 ? 17.109 32.219 -2.098 1 32.47 21 PRO B C 1
ATOM 1481 O O . PRO B 1 21 ? 17.312 32.25 -0.881 1 32.47 21 PRO B O 1
ATOM 1484 N N . ARG B 1 22 ? 15.906 32.75 -2.184 1 35.22 22 ARG B N 1
ATOM 1485 C CA . ARG B 1 22 ? 14.844 32.406 -1.253 1 35.22 22 ARG B CA 1
ATOM 1486 C C . ARG B 1 22 ? 14.703 30.875 -1.139 1 35.22 22 ARG B C 1
ATOM 1488 O O . ARG B 1 22 ? 13.844 30.375 -0.402 1 35.22 22 ARG B O 1
ATOM 1495 N N . ALA B 1 23 ? 15.188 30.109 -2.084 1 35.47 23 ALA B N 1
ATOM 1496 C CA . ALA B 1 23 ? 14.711 28.734 -2.119 1 35.47 23 ALA B CA 1
ATOM 1497 C C . ALA B 1 23 ? 15.336 27.906 -1 1 35.47 23 ALA B C 1
ATOM 1499 O O . ALA B 1 23 ? 14.852 26.812 -0.677 1 35.47 23 ALA B O 1
ATOM 1500 N N . LEU B 1 24 ? 16.484 28.328 -0.392 1 36.22 24 LEU B N 1
ATOM 1501 C CA . LEU B 1 24 ? 17.141 27.469 0.584 1 36.22 24 LEU B CA 1
ATOM 1502 C C . LEU B 1 24 ? 16.406 27.516 1.926 1 36.22 24 LEU B C 1
ATOM 1504 O O . LEU B 1 24 ? 16.562 26.609 2.754 1 36.22 24 LEU B O 1
ATOM 1508 N N . HIS B 1 25 ? 15.836 28.672 2.301 1 36.28 25 HIS B N 1
ATOM 1509 C CA . HIS B 1 25 ? 15.297 28.859 3.643 1 36.28 25 HIS B CA 1
ATOM 1510 C C . HIS B 1 25 ? 14.125 27.922 3.904 1 36.28 25 HIS B C 1
ATOM 1512 O O . HIS B 1 25 ? 13.922 27.484 5.035 1 36.28 25 HIS B O 1
ATOM 1518 N N . SER B 1 26 ? 13.406 27.547 2.836 1 37 26 SER B N 1
ATOM 1519 C CA . SER B 1 26 ? 12.164 26.812 3.084 1 37 26 SER B CA 1
ATOM 1520 C C . SER B 1 26 ? 12.445 25.375 3.527 1 37 26 SER B C 1
ATOM 1522 O O . SER B 1 26 ? 11.656 24.781 4.258 1 37 26 SER B O 1
ATOM 1524 N N . ALA B 1 27 ? 13.609 24.844 3.152 1 37.41 27 ALA B N 1
ATOM 1525 C CA . ALA B 1 27 ? 13.883 23.453 3.521 1 37.41 27 ALA B CA 1
ATOM 1526 C C . ALA B 1 27 ? 14.227 23.344 5.004 1 37.41 27 ALA B C 1
ATOM 1528 O O . ALA B 1 27 ? 13.875 22.359 5.656 1 37.41 27 ALA B O 1
ATOM 1529 N N . GLN B 1 28 ? 15.062 24.234 5.617 1 37.62 28 GLN B N 1
ATOM 1530 C CA . GLN B 1 28 ? 15.438 24.219 7.027 1 37.62 28 GLN B CA 1
ATOM 1531 C C . GLN B 1 28 ? 14.227 24.469 7.922 1 37.62 28 GLN B C 1
ATOM 1533 O O . GLN B 1 28 ? 14.18 23.984 9.055 1 37.62 28 GLN B O 1
ATOM 1538 N N . CYS B 1 29 ? 13.375 25.422 7.547 1 38.75 29 CYS B N 1
ATOM 1539 C CA . CYS B 1 29 ? 12.227 25.75 8.375 1 38.75 29 CYS B CA 1
ATOM 1540 C C . CYS B 1 29 ? 11.32 24.531 8.555 1 38.75 29 CYS B C 1
ATOM 1542 O O . CYS B 1 29 ? 10.695 24.375 9.609 1 38.75 29 CYS B O 1
ATOM 1544 N N . LEU B 1 30 ? 11.211 23.703 7.547 1 42.03 30 LEU B N 1
ATOM 1545 C CA . LEU B 1 30 ? 10.359 22.531 7.641 1 42.03 30 LEU B CA 1
ATOM 1546 C C . LEU B 1 30 ? 11 21.469 8.539 1 42.03 30 LEU B C 1
ATOM 1548 O O . LEU B 1 30 ? 10.297 20.672 9.164 1 42.03 30 LEU B O 1
ATOM 1552 N N . ARG B 1 31 ? 12.297 21.375 8.562 1 42.97 31 ARG B N 1
ATOM 1553 C CA . ARG B 1 31 ? 13 20.438 9.438 1 42.97 31 ARG B CA 1
ATOM 1554 C C . ARG B 1 31 ? 12.695 20.734 10.906 1 42.97 31 ARG B C 1
ATOM 1556 O O . ARG B 1 31 ? 12.664 19.828 11.734 1 42.97 31 ARG B O 1
ATOM 1563 N N . ASN B 1 32 ? 12.742 22 11.258 1 40.91 32 ASN B N 1
ATOM 1564 C CA . ASN B 1 32 ? 12.719 22.344 12.672 1 40.91 32 ASN B CA 1
ATOM 1565 C C . ASN B 1 32 ? 11.312 22.25 13.258 1 40.91 32 ASN B C 1
ATOM 1567 O O . ASN B 1 32 ? 11.094 22.578 14.422 1 40.91 32 ASN B O 1
ATOM 1571 N N . GLN B 1 33 ? 10.289 22.484 12.43 1 45.25 33 GLN B N 1
ATOM 1572 C CA . GLN B 1 33 ? 9.023 22.391 13.156 1 45.25 33 GLN B CA 1
ATOM 1573 C C . GLN B 1 33 ? 8.641 20.938 13.414 1 45.25 33 GLN B C 1
ATOM 1575 O O . GLN B 1 33 ? 7.875 20.344 12.648 1 45.25 33 GLN B O 1
ATOM 1580 N N . ALA B 1 34 ? 9.586 20.25 13.969 1 47.5 34 ALA B N 1
ATOM 1581 C CA . ALA B 1 34 ? 9.352 18.875 14.406 1 47.5 34 ALA B CA 1
ATOM 1582 C C . ALA B 1 34 ? 8.023 18.75 15.148 1 47.5 34 ALA B C 1
ATOM 1584 O O . ALA B 1 34 ? 7.641 19.641 15.898 1 47.5 34 ALA B O 1
ATOM 1585 N N . ILE B 1 35 ? 7.074 18.062 14.57 1 51.31 35 ILE B N 1
ATOM 1586 C CA . ILE B 1 35 ? 5.891 17.688 15.336 1 51.31 35 ILE B CA 1
ATOM 1587 C C . ILE B 1 35 ? 6.285 17.391 16.781 1 51.31 35 ILE B C 1
ATOM 1589 O O . ILE B 1 35 ? 7.316 16.766 17.031 1 51.31 35 ILE B O 1
ATOM 1593 N N . ASP B 1 36 ? 5.727 18.125 17.734 1 55.88 36 ASP B N 1
ATOM 1594 C CA . ASP B 1 36 ? 5.871 17.844 19.172 1 55.88 36 ASP B CA 1
ATOM 1595 C C . ASP B 1 36 ? 5.25 16.5 19.516 1 55.88 36 ASP B C 1
ATOM 1597 O O . ASP B 1 36 ? 4.027 16.328 19.453 1 55.88 36 ASP B O 1
ATOM 1601 N N . PRO B 1 37 ? 6.094 15.281 19.484 1 58.44 37 PRO B N 1
ATOM 1602 C CA . PRO B 1 37 ? 5.547 13.977 19.828 1 58.44 37 PRO B CA 1
ATOM 1603 C C . PRO B 1 37 ? 4.625 14.031 21.047 1 58.44 37 PRO B C 1
ATOM 1605 O O . PRO B 1 37 ? 3.918 13.062 21.344 1 58.44 37 PRO B O 1
ATOM 1608 N N . ARG B 1 38 ? 4.531 15.188 21.688 1 60.47 38 ARG B N 1
ATOM 1609 C CA . ARG B 1 38 ? 3.68 15.359 22.859 1 60.47 38 ARG B CA 1
ATOM 1610 C C . ARG B 1 38 ? 2.232 15.617 22.453 1 60.47 38 ARG B C 1
ATOM 1612 O O . ARG B 1 38 ? 1.32 15.484 23.266 1 60.47 38 ARG B O 1
ATOM 1619 N N . VAL B 1 39 ? 1.984 15.828 21.172 1 74.31 39 VAL B N 1
ATOM 1620 C CA . VAL B 1 39 ? 0.618 16.172 20.797 1 74.31 39 VAL B CA 1
ATOM 1621 C C . VAL B 1 39 ? -0.086 14.93 20.234 1 74.31 39 VAL B C 1
ATOM 1623 O O . VAL B 1 39 ? -1.15 14.539 20.734 1 74.31 39 VAL B O 1
ATOM 1626 N N . TRP B 1 40 ? 0.483 14.172 19.297 1 83.31 40 TRP B N 1
ATOM 1627 C CA . TRP B 1 40 ? -0.007 12.898 18.797 1 83.31 40 TRP B CA 1
ATOM 1628 C C . TRP B 1 40 ? 1.13 12.078 18.188 1 83.31 40 TRP B C 1
ATOM 1630 O O . TRP B 1 40 ? 2.234 12.586 17.984 1 83.31 40 TRP B O 1
ATOM 1640 N N . ALA B 1 41 ? 0.81 10.727 18.094 1 83.56 41 ALA B N 1
ATOM 1641 C CA . ALA B 1 41 ? 1.832 9.836 1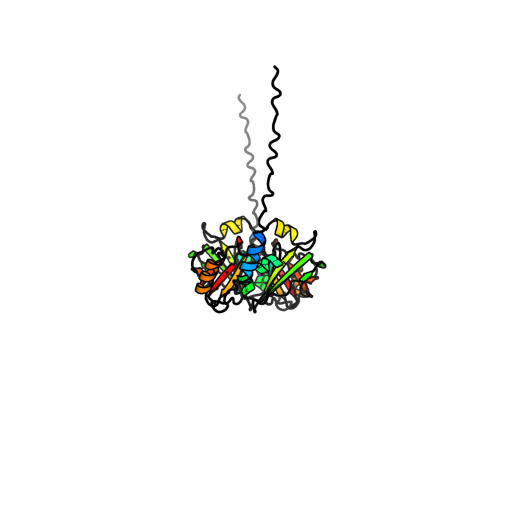7.562 1 83.56 41 ALA B CA 1
ATOM 1642 C C . ALA B 1 41 ? 1.245 8.906 16.5 1 83.56 41 ALA B C 1
ATOM 1644 O O . ALA B 1 41 ? 0.099 8.469 16.625 1 83.56 41 ALA B O 1
ATOM 1645 N N . LEU B 1 42 ? 2.084 8.648 15.523 1 86.31 42 LEU B N 1
ATOM 1646 C CA . LEU B 1 42 ? 1.742 7.648 14.523 1 86.31 42 LEU B CA 1
ATOM 1647 C C . LEU B 1 42 ? 1.892 6.238 15.086 1 86.31 42 LEU B C 1
ATOM 1649 O O . LEU B 1 42 ? 2.807 5.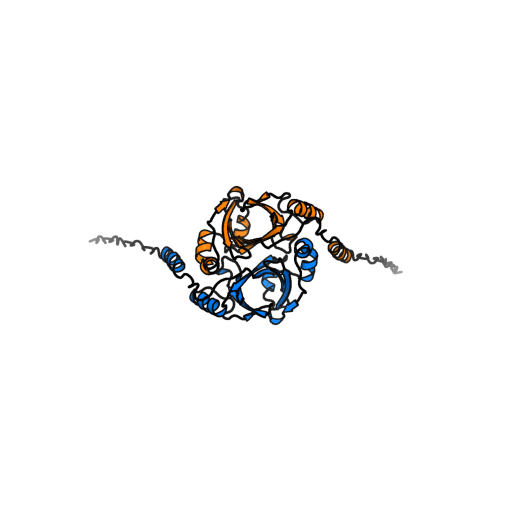973 15.867 1 86.31 42 LEU B O 1
ATOM 1653 N N . GLY B 1 43 ? 0.963 5.441 14.656 1 87.75 43 GLY B N 1
ATOM 1654 C CA . GLY B 1 43 ? 1.015 4.047 15.07 1 87.75 43 GLY B CA 1
ATOM 1655 C C . GLY B 1 43 ? 1.267 3.094 13.914 1 87.75 43 GLY B C 1
ATOM 1656 O O . GLY B 1 43 ? 2.092 3.369 13.039 1 87.75 43 GLY B O 1
ATOM 1657 N N . ARG B 1 44 ? 0.671 1.994 13.969 1 92.5 44 ARG B N 1
ATOM 1658 C CA . ARG B 1 44 ? 0.897 0.884 13.055 1 92.5 44 ARG B CA 1
ATOM 1659 C C . ARG B 1 44 ? 0.248 1.152 11.695 1 92.5 44 ARG B C 1
ATOM 1661 O O . ARG B 1 44 ? -0.66 1.979 11.594 1 92.5 44 ARG B O 1
ATOM 1668 N N . LEU B 1 45 ? 0.782 0.517 10.633 1 95.06 45 LEU B N 1
ATOM 1669 C CA . LEU B 1 45 ? 0.064 0.401 9.367 1 95.06 45 LEU B CA 1
ATOM 1670 C C . LEU B 1 45 ? -1.145 -0.517 9.516 1 95.06 45 LEU B C 1
ATOM 1672 O O . LEU B 1 45 ? -0.995 -1.736 9.617 1 95.06 45 LEU B O 1
ATOM 1676 N N . ASP B 1 46 ? -2.312 0.102 9.555 1 95.62 46 ASP B N 1
ATOM 1677 C CA . ASP B 1 46 ? -3.514 -0.689 9.805 1 95.62 46 ASP B CA 1
ATOM 1678 C C . ASP B 1 46 ? -3.873 -1.544 8.594 1 95.62 46 ASP B C 1
ATOM 1680 O O . ASP B 1 46 ? -4.133 -2.742 8.727 1 95.62 46 ASP B O 1
ATOM 1684 N N . HIS B 1 47 ? -3.945 -0.897 7.438 1 96.38 47 HIS B N 1
ATOM 1685 C CA . HIS B 1 47 ? -4.25 -1.65 6.227 1 96.38 47 HIS B CA 1
ATOM 1686 C C . HIS B 1 47 ? -3.797 -0.896 4.98 1 96.38 47 HIS B C 1
ATOM 1688 O O . HIS B 1 47 ? -3.449 0.285 5.055 1 96.38 47 HIS B O 1
ATOM 1694 N N . VAL B 1 48 ? -3.688 -1.64 3.879 1 96.5 48 VAL B N 1
ATOM 1695 C CA . VAL B 1 48 ? -3.514 -1.111 2.529 1 96.5 48 VAL B CA 1
ATOM 1696 C C . VAL B 1 48 ? -4.805 -1.283 1.735 1 96.5 48 VAL B C 1
ATOM 1698 O O . VAL B 1 48 ? -5.379 -2.375 1.699 1 96.5 48 VAL B O 1
ATOM 1701 N N . GLY B 1 49 ? -5.246 -0.193 1.156 1 96.31 49 GLY B N 1
ATOM 1702 C CA . GLY B 1 49 ? -6.445 -0.256 0.336 1 96.31 49 GLY B CA 1
ATOM 1703 C C . GLY B 1 49 ? -6.156 -0.531 -1.127 1 96.31 49 GLY B C 1
ATOM 1704 O O . GLY B 1 49 ? -5.289 0.11 -1.724 1 96.31 49 GLY B O 1
ATOM 1705 N N . VAL B 1 50 ? -6.855 -1.485 -1.689 1 96.25 50 VAL B N 1
ATOM 1706 C CA . VAL B 1 50 ? -6.816 -1.806 -3.113 1 96.25 50 VAL B CA 1
ATOM 1707 C C . VAL B 1 50 ? -8.203 -1.62 -3.723 1 96.25 50 VAL B C 1
ATOM 1709 O O . VAL B 1 50 ? -9.172 -2.24 -3.277 1 96.25 50 VAL B O 1
ATOM 1712 N N . ALA B 1 51 ? -8.281 -0.72 -4.688 1 97.44 51 ALA B N 1
ATOM 1713 C CA . ALA B 1 51 ? -9.531 -0.581 -5.434 1 97.44 51 ALA B CA 1
ATOM 1714 C C . ALA B 1 51 ? -9.648 -1.653 -6.512 1 97.44 51 ALA B C 1
ATOM 1716 O O . ALA B 1 51 ? -8.688 -1.912 -7.246 1 97.44 51 ALA B O 1
ATOM 1717 N N . VAL B 1 52 ? -10.75 -2.301 -6.559 1 95.5 52 VAL B N 1
ATOM 1718 C CA . VAL B 1 52 ? -11.008 -3.348 -7.543 1 95.5 52 VAL B CA 1
ATOM 1719 C C . VAL B 1 52 ? -12.359 -3.109 -8.219 1 95.5 52 VAL B C 1
ATOM 1721 O O . VAL B 1 52 ? -13.25 -2.5 -7.629 1 95.5 52 VAL B O 1
ATOM 1724 N N . PRO B 1 53 ? -12.516 -3.59 -9.484 1 95.31 53 PRO B N 1
ATOM 1725 C CA . PRO B 1 53 ? -13.805 -3.42 -10.148 1 95.31 53 PRO B CA 1
ATOM 1726 C C . PRO B 1 53 ? -14.914 -4.25 -9.508 1 95.31 53 PRO B C 1
ATOM 1728 O O . PRO B 1 53 ? -16.078 -3.852 -9.539 1 95.31 53 PRO B O 1
ATOM 1731 N N . ASP B 1 54 ? -14.539 -5.414 -8.922 1 93.12 54 ASP B N 1
ATOM 1732 C CA . ASP B 1 54 ? -15.477 -6.379 -8.352 1 93.12 54 ASP B CA 1
ATOM 1733 C C . ASP B 1 54 ? -14.82 -7.188 -7.23 1 93.12 54 ASP B C 1
ATOM 1735 O O . ASP B 1 54 ? -13.953 -8.023 -7.488 1 93.12 54 ASP B O 1
ATOM 1739 N N . VAL B 1 55 ? -15.312 -6.965 -5.992 1 91.94 55 VAL B N 1
ATOM 1740 C CA . VAL B 1 55 ? -14.68 -7.566 -4.824 1 91.94 55 VAL B CA 1
ATOM 1741 C C . VAL B 1 55 ? -14.883 -9.078 -4.848 1 91.94 55 VAL B C 1
ATOM 1743 O O . VAL B 1 55 ? -13.977 -9.836 -4.488 1 91.94 55 VAL B O 1
ATOM 1746 N N . ASP B 1 56 ? -16.031 -9.547 -5.258 1 87.62 56 ASP B N 1
ATOM 1747 C CA . ASP B 1 56 ? -16.297 -10.984 -5.301 1 87.62 56 ASP B CA 1
ATOM 1748 C C . ASP B 1 56 ? -15.367 -11.68 -6.297 1 87.62 56 ASP B C 1
ATOM 1750 O O . ASP B 1 56 ? -14.797 -12.727 -5.992 1 87.62 56 ASP B O 1
ATOM 1754 N N . ALA B 1 57 ? -15.227 -11.109 -7.445 1 85.19 57 ALA B N 1
ATOM 1755 C CA . ALA B 1 57 ? -14.328 -11.664 -8.461 1 85.19 57 ALA B CA 1
ATOM 1756 C C . ALA B 1 57 ? -12.883 -11.641 -7.973 1 85.19 57 ALA B C 1
ATOM 1758 O O . ALA B 1 57 ? -12.133 -12.594 -8.203 1 85.19 57 ALA B O 1
ATOM 1759 N N . ALA B 1 58 ? -12.492 -10.555 -7.316 1 87 58 ALA B N 1
ATOM 1760 C CA . ALA B 1 58 ? -11.133 -10.414 -6.805 1 87 58 ALA B CA 1
ATOM 1761 C C . ALA B 1 58 ? -10.828 -11.484 -5.762 1 87 58 ALA B C 1
ATOM 1763 O O . ALA B 1 58 ? -9.703 -11.992 -5.688 1 87 58 ALA B O 1
ATOM 1764 N N . CYS B 1 59 ? -11.773 -11.797 -5.004 1 81.19 59 CYS B N 1
ATOM 1765 C CA . CYS B 1 59 ? -11.594 -12.789 -3.949 1 81.19 59 CYS B CA 1
ATOM 1766 C C . CYS B 1 59 ? -11.445 -14.188 -4.535 1 81.19 59 CYS B C 1
ATOM 1768 O O . CYS B 1 59 ? -10.922 -15.086 -3.877 1 81.19 59 CYS B O 1
ATOM 1770 N N . LEU B 1 60 ? -11.93 -14.398 -5.688 1 72.5 60 LEU B N 1
ATOM 1771 C CA . LEU B 1 60 ? -11.828 -15.695 -6.34 1 72.5 60 LEU B CA 1
ATOM 1772 C C . LEU B 1 60 ? -10.469 -15.867 -7.012 1 72.5 60 LEU B C 1
ATOM 1774 O O . LEU B 1 60 ? -9.922 -16.969 -7.043 1 72.5 60 LEU B O 1
ATOM 1778 N N . TYR B 1 61 ? -9.977 -14.828 -7.648 1 63.62 61 TYR B N 1
ATOM 1779 C CA . TYR B 1 61 ? -8.711 -14.883 -8.375 1 63.62 61 TYR B CA 1
ATOM 1780 C C . TYR B 1 61 ? -7.527 -14.734 -7.426 1 63.62 61 TYR B C 1
ATOM 1782 O O . TYR B 1 61 ? -6.465 -15.328 -7.645 1 63.62 61 TYR B O 1
ATOM 1790 N N . LEU B 1 62 ? -7.672 -13.719 -6.555 1 56.44 62 LEU B N 1
ATOM 1791 C CA . LEU B 1 62 ? -6.578 -13.438 -5.629 1 56.44 62 LEU B CA 1
ATOM 1792 C C . LEU B 1 62 ? -6.336 -14.617 -4.695 1 56.44 62 LEU B C 1
ATOM 1794 O O . LEU B 1 62 ? -6.027 -14.43 -3.516 1 56.44 62 LEU B O 1
ATOM 1798 N N . PRO B 1 63 ? -6.695 -15.727 -5.254 1 53.22 63 PRO B N 1
ATOM 1799 C CA . PRO B 1 63 ? -6.562 -16.875 -4.363 1 53.22 63 PRO B CA 1
ATOM 1800 C C . PRO B 1 63 ? -5.207 -16.938 -3.658 1 53.22 63 PRO B C 1
ATOM 1802 O O . PRO B 1 63 ? -5.125 -17.344 -2.498 1 53.22 63 PRO B O 1
ATOM 1805 N N . VAL B 1 64 ? -4.148 -16.625 -4.41 1 53.94 64 VAL B N 1
ATOM 1806 C CA . VAL B 1 64 ? -2.912 -16.703 -3.643 1 53.94 64 VAL B CA 1
ATOM 1807 C C . VAL B 1 64 ? -2.996 -15.789 -2.424 1 53.94 64 VAL B C 1
ATOM 1809 O O . VAL B 1 64 ? -2.596 -16.172 -1.322 1 53.94 64 VAL B O 1
ATOM 1812 N N . LEU B 1 65 ? -3.32 -14.609 -2.764 1 54.09 65 LEU B N 1
ATOM 1813 C CA . LEU B 1 65 ? -3.424 -13.734 -1.602 1 54.09 65 LEU B CA 1
ATOM 1814 C C . LEU B 1 65 ? -4.539 -14.195 -0.671 1 54.09 65 LEU B C 1
ATOM 1816 O O . LEU B 1 65 ? -4.414 -14.102 0.552 1 54.09 65 LEU B O 1
ATOM 1820 N N . ILE B 1 66 ? -5.625 -14.555 -1.293 1 51.66 66 ILE B N 1
ATOM 1821 C CA . ILE B 1 66 ? -6.754 -15.039 -0.507 1 51.66 66 ILE B CA 1
ATOM 1822 C C . ILE B 1 66 ? -6.391 -16.359 0.161 1 51.66 66 ILE B C 1
ATOM 1824 O O . ILE B 1 66 ? -6.824 -16.641 1.283 1 51.66 66 ILE B O 1
ATOM 1828 N N . LEU B 1 67 ? -5.82 -17.203 -0.705 1 51.56 67 LEU B N 1
ATOM 1829 C CA . LEU B 1 67 ? -5.562 -18.531 -0.168 1 51.56 67 LEU B CA 1
ATOM 1830 C C . LEU B 1 67 ? -4.867 -18.453 1.187 1 51.56 67 LEU B C 1
ATOM 1832 O O . LEU B 1 67 ? -4.996 -19.359 2.014 1 51.56 67 LEU B O 1
ATOM 1836 N N . PHE B 1 68 ? -4.242 -17.406 1.345 1 54.88 68 PHE B N 1
ATOM 1837 C CA . PHE B 1 68 ? -3.506 -17.422 2.604 1 54.88 68 PHE B CA 1
ATOM 1838 C C . PHE B 1 68 ? -4.23 -16.625 3.672 1 54.88 68 PHE B C 1
ATOM 1840 O O . PHE B 1 68 ? -4.324 -17.047 4.824 1 54.88 68 PHE B O 1
ATOM 1847 N N . GLY B 1 69 ? -4.539 -15.5 3.656 1 58.06 69 GLY B N 1
ATOM 1848 C CA . GLY B 1 69 ? -5.016 -14.773 4.82 1 58.06 69 GLY B CA 1
ATOM 1849 C C . GLY B 1 69 ? -6.492 -15 5.102 1 58.06 69 GLY B C 1
ATOM 1850 O O . GLY B 1 69 ? -7.176 -15.68 4.332 1 58.06 69 GLY B O 1
ATOM 1851 N N . GLN B 1 70 ? -6.926 -14.875 6.363 1 74.69 70 GLN B N 1
ATOM 1852 C CA . GLN B 1 70 ? -8.336 -14.812 6.738 1 74.69 70 GLN B CA 1
ATOM 1853 C C . GLN B 1 70 ? -9.055 -13.695 5.98 1 74.69 70 GLN B C 1
ATOM 1855 O O . GLN B 1 70 ? -8.641 -12.539 6.043 1 74.69 70 GLN B O 1
ATOM 1860 N N . VAL B 1 71 ? -10.055 -14.078 5.137 1 81.94 71 VAL B N 1
ATOM 1861 C CA . VAL B 1 71 ? -10.859 -13.125 4.379 1 81.94 71 VAL B CA 1
ATOM 1862 C C . VAL B 1 71 ? -12.172 -12.859 5.109 1 81.94 71 VAL B C 1
ATOM 1864 O O . VAL B 1 71 ? -12.852 -13.797 5.535 1 81.94 71 VAL B O 1
ATOM 1867 N N . SER B 1 72 ? -12.43 -11.625 5.293 1 86.38 72 SER B N 1
ATOM 1868 C CA . SER B 1 72 ? -13.688 -11.258 5.938 1 86.38 72 SER B CA 1
ATOM 1869 C C . SER B 1 72 ? -14.867 -11.391 4.977 1 86.38 72 SER B C 1
ATOM 1871 O O . SER B 1 72 ? -14.672 -11.602 3.777 1 86.38 72 SER B O 1
ATOM 1873 N N . GLU B 1 73 ? -16.047 -11.328 5.609 1 87.25 73 GLU B N 1
ATOM 1874 C CA . GLU B 1 73 ? -17.219 -11.18 4.766 1 87.25 73 GLU B CA 1
ATOM 1875 C C . GLU B 1 73 ? -17.234 -9.82 4.062 1 87.25 73 GLU B C 1
ATOM 1877 O O . GLU B 1 73 ? -16.734 -8.836 4.605 1 87.25 73 GLU B O 1
ATOM 1882 N N . ALA B 1 74 ? -17.734 -9.922 2.836 1 90.38 74 ALA B N 1
ATOM 1883 C CA . ALA B 1 74 ? -17.922 -8.656 2.129 1 90.38 74 ALA B CA 1
ATOM 1884 C C . ALA B 1 74 ? -19.016 -7.812 2.781 1 90.38 74 ALA B C 1
ATOM 1886 O O . ALA B 1 74 ? -20.047 -8.336 3.191 1 90.38 74 ALA B O 1
ATOM 1887 N N . ARG B 1 75 ? -18.719 -6.539 2.969 1 94.44 75 ARG B N 1
ATOM 1888 C CA . A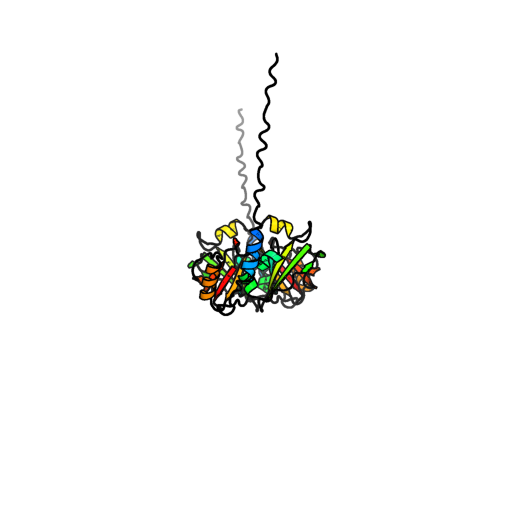RG B 1 75 ? -19.688 -5.625 3.574 1 94.44 75 ARG B CA 1
ATOM 1889 C C . ARG B 1 75 ? -19.891 -4.391 2.703 1 94.44 75 ARG B C 1
ATOM 1891 O O . ARG B 1 75 ? -18.938 -3.842 2.158 1 94.44 75 ARG B O 1
ATOM 1898 N N . SER B 1 76 ? -21.156 -4.023 2.623 1 96 76 SER B N 1
ATOM 1899 C CA . SER B 1 76 ? -21.484 -2.803 1.9 1 96 76 SER B CA 1
ATOM 1900 C C . SER B 1 76 ? -21.562 -1.606 2.844 1 96 76 SER B C 1
ATOM 1902 O O . SER B 1 76 ? -22.078 -1.718 3.957 1 96 76 SER B O 1
ATOM 1904 N N . HIS B 1 77 ? -21 -0.492 2.395 1 95.12 77 HIS B N 1
ATOM 1905 C CA . HIS B 1 77 ? -21.078 0.793 3.08 1 95.12 77 HIS B CA 1
ATOM 1906 C C . HIS B 1 77 ? -21.594 1.887 2.15 1 95.12 77 HIS B C 1
ATOM 1908 O O . HIS B 1 77 ? -20.812 2.713 1.666 1 95.12 77 HIS B O 1
ATOM 1914 N N . PRO B 1 78 ? -22.875 1.928 1.938 1 94.62 78 PRO B N 1
ATOM 1915 C CA . PRO B 1 78 ? -23.453 2.896 0.997 1 94.62 78 PRO B CA 1
ATOM 1916 C C . PRO B 1 78 ? -23.094 4.34 1.345 1 94.62 78 PRO B C 1
ATOM 1918 O O . PRO B 1 78 ? -22.938 5.176 0.449 1 94.62 78 PRO B O 1
ATOM 1921 N N . GLU B 1 79 ? -22.938 4.664 2.609 1 91.88 79 GLU B N 1
ATOM 1922 C CA . GLU B 1 79 ? -22.594 6.016 3.053 1 91.88 79 GLU B CA 1
ATOM 1923 C C . GLU B 1 79 ? -21.219 6.43 2.561 1 91.88 79 GLU B C 1
ATOM 1925 O O . GLU B 1 79 ? -20.922 7.621 2.432 1 91.88 79 GLU B O 1
ATOM 1930 N N . HIS B 1 80 ? -20.391 5.441 2.236 1 92.88 80 HIS B N 1
ATOM 1931 C CA . HIS B 1 80 ? -19.047 5.707 1.734 1 92.88 80 HIS B CA 1
ATOM 1932 C C . HIS B 1 80 ? -18.938 5.371 0.251 1 92.88 80 HIS B C 1
ATOM 1934 O O . HIS B 1 80 ? -17.875 5.547 -0.352 1 92.88 80 HIS B O 1
ATOM 1940 N N . GLY B 1 81 ? -20.047 4.812 -0.297 1 96.19 81 GLY B N 1
ATOM 1941 C CA . GLY B 1 81 ? -20.062 4.465 -1.709 1 96.19 81 GLY B CA 1
ATOM 1942 C C . GLY B 1 81 ? -19.141 3.311 -2.047 1 96.19 81 GLY B C 1
ATOM 1943 O O . GLY B 1 81 ? -18.562 3.273 -3.133 1 96.19 81 GLY B O 1
ATOM 1944 N N . ILE B 1 82 ? -18.969 2.393 -1.052 1 97.38 82 ILE B N 1
ATOM 1945 C CA . ILE B 1 82 ? -18.031 1.308 -1.322 1 97.38 82 ILE B CA 1
ATOM 1946 C C . ILE B 1 82 ? -18.594 -0.009 -0.796 1 97.38 82 ILE B C 1
ATOM 1948 O O . ILE B 1 82 ? -19.5 -0.011 0.038 1 97.38 82 ILE B O 1
ATOM 1952 N N . ARG B 1 83 ? -18.188 -1.093 -1.334 1 96.81 83 ARG B N 1
ATOM 1953 C CA . ARG B 1 83 ? -18.234 -2.445 -0.786 1 96.81 83 ARG B CA 1
ATOM 1954 C C . ARG B 1 83 ? -16.828 -2.99 -0.568 1 96.81 83 ARG B C 1
ATOM 1956 O O . ARG B 1 83 ? -15.945 -2.807 -1.412 1 96.81 83 ARG B O 1
ATOM 1963 N N . CYS B 1 84 ? -16.656 -3.635 0.642 1 94.69 84 CYS B N 1
ATOM 1964 C CA . CYS B 1 84 ? -15.266 -3.979 0.894 1 94.69 84 CYS B CA 1
ATOM 1965 C C . CYS B 1 84 ? -15.156 -5.328 1.596 1 94.69 84 CYS B C 1
ATOM 1967 O O . CYS B 1 84 ? -16.141 -5.824 2.15 1 94.69 84 CYS B O 1
ATOM 1969 N N . VAL B 1 85 ? -14.008 -5.98 1.422 1 91.75 85 VAL B N 1
ATOM 1970 C CA . VAL B 1 85 ? -13.547 -7.164 2.139 1 91.75 85 VAL B CA 1
ATOM 1971 C C . VAL B 1 85 ? -12.133 -6.926 2.676 1 91.75 85 VAL B C 1
ATOM 1973 O O . VAL B 1 85 ? -11.367 -6.152 2.096 1 91.75 85 VAL B O 1
ATOM 1976 N N . PHE B 1 86 ? -11.859 -7.582 3.832 1 91 86 PHE B N 1
ATOM 1977 C CA . PHE B 1 86 ? -10.531 -7.477 4.426 1 91 86 PHE B CA 1
ATOM 1978 C C . PHE B 1 86 ? -9.82 -8.828 4.414 1 91 86 PHE B C 1
ATOM 1980 O O . PHE B 1 86 ? -10.438 -9.859 4.688 1 91 86 PHE B O 1
ATOM 1987 N N . ILE B 1 87 ? -8.602 -8.773 4.023 1 88.88 87 ILE B N 1
ATOM 1988 C CA . ILE B 1 87 ? -7.691 -9.906 4.125 1 88.88 87 ILE B CA 1
ATOM 1989 C C . ILE B 1 87 ? -6.664 -9.648 5.223 1 88.88 87 ILE B C 1
ATOM 1991 O O . ILE B 1 87 ? -5.93 -8.664 5.168 1 88.88 87 ILE B O 1
ATOM 1995 N N . ASP B 1 88 ? -6.617 -10.547 6.195 1 90.44 88 ASP B N 1
ATOM 1996 C CA . ASP B 1 88 ? -5.773 -10.359 7.375 1 90.44 88 ASP B CA 1
ATOM 1997 C C . ASP B 1 88 ? -4.449 -11.102 7.227 1 90.44 88 ASP B C 1
ATOM 1999 O O . ASP B 1 88 ? -4.426 -12.32 7.074 1 90.44 88 ASP B O 1
ATOM 2003 N N . PHE B 1 89 ? -3.338 -10.352 7.293 1 89.81 89 PHE B N 1
ATOM 2004 C CA . PHE B 1 89 ? -2.006 -10.938 7.199 1 89.81 89 PHE B CA 1
ATOM 2005 C C . PHE B 1 89 ? -1.428 -11.195 8.586 1 89.81 89 PHE B C 1
ATOM 2007 O O . PHE B 1 89 ? -0.297 -11.672 8.711 1 89.81 89 PHE B O 1
ATOM 2014 N N . GLY B 1 90 ? -2.193 -10.906 9.625 1 91.06 90 GLY B N 1
ATOM 2015 C CA . GLY B 1 90 ? -1.725 -11.016 11 1 91.06 90 GLY B CA 1
ATOM 2016 C C . GLY B 1 90 ? -1.167 -9.719 11.547 1 91.06 90 GLY B C 1
ATOM 2017 O O . GLY B 1 90 ? -1.568 -9.266 12.617 1 91.06 90 GLY B O 1
ATOM 2018 N N . ASN B 1 91 ? -0.309 -9.078 10.812 1 95.25 91 ASN B N 1
ATOM 2019 C CA . ASN B 1 91 ? 0.304 -7.836 11.273 1 95.25 91 ASN B CA 1
ATOM 2020 C C . ASN B 1 91 ? -0.393 -6.613 10.688 1 95.25 91 ASN B C 1
ATOM 2022 O O . ASN B 1 91 ? -0.291 -5.512 11.227 1 95.25 91 ASN B O 1
ATOM 2026 N N . SER B 1 92 ? -0.987 -6.734 9.57 1 95.19 92 SER B 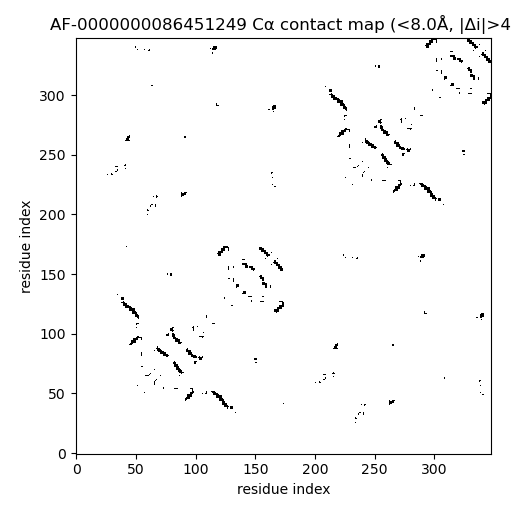N 1
ATOM 2027 C CA . SER B 1 92 ? -1.749 -5.727 8.844 1 95.19 92 SER B CA 1
ATOM 2028 C C . SER B 1 92 ? -2.828 -6.371 7.98 1 95.19 92 SER B C 1
ATOM 2030 O O . SER B 1 92 ? -3.092 -7.57 8.094 1 95.19 92 SER B O 1
ATOM 2032 N N . MET B 1 93 ? -3.533 -5.516 7.172 1 93.38 93 MET B N 1
ATOM 2033 C CA . MET B 1 93 ? -4.605 -6.059 6.348 1 93.38 93 MET B CA 1
ATOM 2034 C C . MET B 1 93 ? -4.566 -5.465 4.941 1 93.38 93 MET B C 1
ATOM 2036 O O . MET B 1 93 ? -3.959 -4.414 4.727 1 93.38 93 MET B O 1
ATOM 2040 N N . LEU B 1 94 ? -5.102 -6.223 4.074 1 93.12 94 LEU B N 1
ATOM 2041 C CA . LEU B 1 94 ? -5.469 -5.711 2.758 1 93.12 94 LEU B CA 1
ATOM 2042 C C . LEU B 1 94 ? -6.973 -5.457 2.674 1 93.12 94 LEU B C 1
ATOM 2044 O O . LEU B 1 94 ? -7.773 -6.328 3.012 1 93.12 94 LEU B O 1
ATOM 2048 N N . GLU B 1 95 ? -7.316 -4.301 2.34 1 94.06 95 GLU B N 1
ATOM 2049 C CA . GLU B 1 95 ? -8.711 -3.953 2.111 1 94.06 95 GLU B CA 1
ATOM 2050 C C . GLU B 1 95 ? -9.031 -3.883 0.62 1 94.06 95 GLU B C 1
ATOM 2052 O O . GLU B 1 95 ? -8.492 -3.037 -0.096 1 94.06 95 GLU B O 1
ATOM 2057 N N . LEU B 1 96 ? -9.836 -4.777 0.133 1 94.19 96 LEU B N 1
ATOM 2058 C CA . LEU B 1 96 ? -10.359 -4.668 -1.223 1 94.19 96 LEU B CA 1
ATOM 2059 C C . LEU B 1 96 ? -11.648 -3.85 -1.24 1 94.19 96 LEU B C 1
ATOM 2061 O O . LEU B 1 96 ? -12.586 -4.141 -0.49 1 94.19 96 LEU B O 1
ATOM 2065 N N . ILE B 1 97 ? -11.648 -2.789 -2.076 1 96.56 97 ILE B N 1
ATOM 2066 C CA . ILE B 1 97 ? -12.812 -1.915 -2.109 1 96.56 97 ILE B CA 1
ATOM 2067 C C . ILE B 1 97 ? -13.328 -1.798 -3.541 1 96.56 97 ILE B C 1
ATOM 2069 O O . ILE B 1 97 ? -12.547 -1.642 -4.48 1 96.56 97 ILE B O 1
ATOM 2073 N N . GLU B 1 98 ? -14.578 -1.972 -3.738 1 97.06 98 GLU B N 1
ATOM 2074 C CA . GLU B 1 98 ? -15.234 -1.755 -5.023 1 97.06 98 GLU B CA 1
ATOM 2075 C C . GLU B 1 98 ? -16.234 -0.604 -4.949 1 97.06 98 GLU B C 1
ATOM 2077 O O . GLU B 1 98 ? -16.812 -0.347 -3.893 1 97.06 98 GLU B O 1
ATOM 2082 N N . PRO B 1 99 ? -16.391 0.135 -6.062 1 97.88 99 PRO B N 1
ATOM 2083 C CA . PRO B 1 99 ? -17.391 1.205 -6.066 1 97.88 99 PRO B CA 1
ATOM 2084 C C . PRO B 1 99 ? -18.812 0.687 -5.852 1 97.88 99 PRO B C 1
ATOM 2086 O O . PRO B 1 99 ? -19.156 -0.387 -6.352 1 97.88 99 PRO B O 1
ATOM 2089 N N . LEU B 1 100 ? -19.484 1.361 -5.039 1 97.5 100 LEU B N 1
ATOM 2090 C CA . LEU B 1 100 ? -20.906 1.078 -4.812 1 97.5 100 LEU B CA 1
ATOM 2091 C C . LEU B 1 100 ? -21.75 2.305 -5.109 1 97.5 100 LEU B C 1
ATOM 2093 O O . LEU B 1 100 ? -21.609 3.34 -4.453 1 97.5 100 LEU B O 1
ATOM 2097 N N . GLY B 1 101 ? -22.594 2.217 -6.105 1 94.56 101 GLY B N 1
ATOM 2098 C CA . GLY B 1 101 ? -23.438 3.328 -6.492 1 94.56 101 GLY B CA 1
ATOM 2099 C C . GLY B 1 101 ? -22.781 4.258 -7.496 1 94.56 101 GLY B C 1
ATOM 2100 O O . GLY B 1 101 ? -21.578 4.207 -7.703 1 94.56 101 GLY B O 1
ATOM 2101 N N . GLU B 1 102 ? -23.469 5.207 -8.07 1 91.75 102 GLU B N 1
ATOM 2102 C CA . GLU B 1 102 ? -23.016 6.094 -9.141 1 91.75 102 GLU B CA 1
ATOM 2103 C C . GLU B 1 102 ? -22.125 7.203 -8.602 1 91.75 102 GLU B C 1
ATOM 2105 O O . GLU B 1 102 ? -21.281 7.742 -9.328 1 91.75 102 GLU B O 1
ATOM 2110 N N . ALA B 1 103 ? -22.297 7.523 -7.336 1 92.62 103 ALA B N 1
ATOM 2111 C CA . ALA B 1 103 ? -21.547 8.633 -6.75 1 92.62 103 ALA B CA 1
ATOM 2112 C C . ALA B 1 103 ? -20.344 8.125 -5.961 1 92.62 103 ALA B C 1
ATOM 2114 O O . ALA B 1 103 ? -19.781 8.852 -5.148 1 92.62 103 ALA B O 1
ATOM 2115 N N . SER B 1 104 ? -19.969 6.938 -6.199 1 96.69 104 SER B N 1
ATOM 2116 C CA . SER B 1 104 ? -18.859 6.379 -5.453 1 96.69 104 SER B CA 1
ATOM 2117 C C . SER B 1 104 ? -17.578 7.199 -5.664 1 96.69 104 SER B C 1
ATOM 2119 O O . SER B 1 104 ? -17.25 7.547 -6.797 1 96.69 104 SER B O 1
ATOM 2121 N N . PRO B 1 105 ? -16.891 7.516 -4.574 1 94.5 105 PRO B N 1
ATOM 2122 C CA . PRO B 1 105 ? -15.617 8.242 -4.719 1 94.5 105 PRO B CA 1
ATOM 2123 C C . PRO B 1 105 ? -14.555 7.434 -5.457 1 94.5 105 PRO B C 1
ATOM 2125 O O . PRO B 1 105 ? -13.516 7.973 -5.828 1 94.5 105 PRO B O 1
ATOM 2128 N N . LEU B 1 106 ? -14.812 6.168 -5.707 1 97.06 106 LEU B N 1
ATOM 2129 C CA . LEU B 1 106 ? -13.828 5.293 -6.332 1 97.06 106 LEU B CA 1
ATOM 2130 C C . LEU B 1 106 ? -14 5.273 -7.848 1 97.06 106 LEU B C 1
ATOM 2132 O O . LEU B 1 106 ? -13.156 4.734 -8.562 1 97.06 106 LEU B O 1
ATOM 2136 N N . GLN B 1 107 ? -15.07 5.812 -8.344 1 96.5 107 GLN B N 1
ATOM 2137 C CA . GLN B 1 107 ? -15.398 5.691 -9.758 1 96.5 107 GLN B CA 1
ATOM 2138 C C . GLN B 1 107 ? -14.273 6.234 -10.633 1 96.5 107 GLN B C 1
ATOM 2140 O O . GLN B 1 107 ? -13.852 5.574 -11.586 1 96.5 107 GLN B O 1
ATOM 2145 N N . GLY B 1 108 ? -13.82 7.406 -10.352 1 96.19 108 GLY B N 1
ATOM 2146 C CA . GLY B 1 108 ? -12.742 7.996 -11.133 1 96.19 108 GLY B CA 1
ATOM 2147 C C . GLY B 1 108 ? -11.477 7.152 -11.141 1 96.19 108 GLY B C 1
ATOM 2148 O O . GLY B 1 108 ? -10.844 6.988 -12.18 1 96.19 108 GLY B O 1
ATOM 2149 N N . PHE B 1 109 ? -11.164 6.684 -9.969 1 97.06 109 PHE B N 1
ATOM 2150 C CA . PHE B 1 109 ? -9.977 5.844 -9.844 1 97.06 109 PHE B CA 1
ATOM 2151 C C . PHE B 1 109 ? -10.094 4.609 -10.727 1 97.06 109 PHE B C 1
ATOM 2153 O O . PHE B 1 109 ? -9.164 4.277 -11.461 1 97.06 109 PHE B O 1
ATOM 2160 N N . ILE B 1 110 ? -11.219 3.943 -10.719 1 97.25 110 ILE B N 1
ATOM 2161 C CA . ILE B 1 110 ? -11.43 2.703 -11.453 1 97.25 110 ILE B CA 1
ATOM 2162 C C . ILE B 1 110 ? -11.453 2.994 -12.953 1 97.25 110 ILE B C 1
ATOM 2164 O O . ILE B 1 110 ? -10.984 2.188 -13.758 1 97.25 110 ILE B O 1
ATOM 2168 N N . GLU B 1 111 ? -11.977 4.105 -13.305 1 96.62 111 GLU B N 1
ATOM 2169 C CA . GLU B 1 111 ? -12 4.488 -14.711 1 96.62 111 GLU B CA 1
ATOM 2170 C C . GLU B 1 111 ? -10.586 4.641 -15.266 1 96.62 111 GLU B C 1
ATOM 2172 O O . GLU B 1 111 ? -10.328 4.293 -16.422 1 96.62 111 GLU B O 1
ATOM 2177 N N . ARG B 1 112 ? -9.719 5.137 -14.398 1 95.94 112 ARG B N 1
ATOM 2178 C CA . ARG B 1 112 ? -8.336 5.348 -14.82 1 95.94 112 ARG B CA 1
ATOM 2179 C C . ARG B 1 112 ? -7.508 4.078 -14.648 1 95.94 112 ARG B C 1
ATOM 2181 O O . ARG B 1 112 ? -6.422 3.957 -15.227 1 95.94 112 ARG B O 1
ATOM 2188 N N . ASN B 1 113 ? -7.992 3.23 -13.812 1 96.12 113 ASN B N 1
ATOM 2189 C CA . ASN B 1 113 ? -7.34 1.964 -13.492 1 96.12 113 ASN B CA 1
ATOM 2190 C C . ASN B 1 113 ? -8.312 0.79 -13.609 1 96.12 113 ASN B C 1
ATOM 2192 O O . ASN B 1 113 ? -8.695 0.195 -12.602 1 96.12 113 ASN B O 1
ATOM 2196 N N . LYS B 1 114 ? -8.57 0.324 -14.805 1 95.25 114 LYS B N 1
ATOM 2197 C CA . LYS B 1 114 ? -9.664 -0.613 -15.07 1 95.25 114 LYS B CA 1
ATOM 2198 C C . LYS B 1 114 ? -9.391 -1.968 -14.422 1 95.25 114 LYS B C 1
ATOM 2200 O O . LYS B 1 114 ? -10.32 -2.693 -14.078 1 95.25 114 LYS B O 1
ATOM 2205 N N . GLY B 1 115 ? -8.172 -2.328 -14.266 1 92.81 115 GLY B N 1
ATOM 2206 C CA . GLY B 1 115 ? -7.812 -3.582 -13.625 1 92.81 115 GLY B CA 1
ATOM 2207 C C . GLY B 1 115 ? -7.711 -3.475 -12.117 1 92.81 115 GLY B C 1
ATOM 2208 O O . GLY B 1 115 ? -7.445 -4.465 -11.438 1 92.81 115 GLY B O 1
ATOM 2209 N N . GLY B 1 116 ? -7.941 -2.273 -11.578 1 95.5 116 GLY B N 1
ATOM 2210 C CA . GLY B 1 116 ? -7.73 -2.027 -10.164 1 95.5 116 GLY B CA 1
ATOM 2211 C C . GLY B 1 116 ? -6.344 -1.506 -9.844 1 95.5 116 GLY B C 1
ATOM 2212 O O . GLY B 1 116 ? -5.609 -1.095 -10.742 1 95.5 116 GLY B O 1
ATOM 2213 N N . GLY B 1 117 ? -6.082 -1.483 -8.5 1 96.06 117 GLY B N 1
ATOM 2214 C CA . GLY B 1 117 ? -4.766 -1.001 -8.117 1 96.06 117 GLY B CA 1
ATOM 2215 C C . GLY B 1 117 ? -4.699 -0.53 -6.676 1 96.06 117 GLY B C 1
ATOM 2216 O O . GLY B 1 117 ? -5.727 -0.42 -6.004 1 96.06 117 GLY B O 1
ATOM 2217 N N . LEU B 1 118 ? -3.496 -0.309 -6.242 1 97.5 118 LEU B N 1
ATOM 2218 C CA . LEU B 1 118 ? -3.266 0.264 -4.918 1 97.5 118 LEU B CA 1
ATOM 2219 C C . LEU B 1 118 ? -3.912 1.641 -4.801 1 97.5 118 LEU B C 1
ATOM 2221 O O . LEU B 1 118 ? -3.688 2.51 -5.648 1 97.5 118 LEU B O 1
ATOM 2225 N N . HIS B 1 119 ? -4.699 1.807 -3.756 1 97.75 119 HIS B N 1
ATOM 2226 C CA . HIS B 1 119 ? -5.516 3.012 -3.652 1 97.75 119 HIS B CA 1
ATOM 2227 C C . HIS B 1 119 ? -5.023 3.914 -2.525 1 97.75 119 HIS B C 1
ATOM 2229 O O . HIS B 1 119 ? -4.883 5.125 -2.711 1 97.75 119 HIS B O 1
ATOM 2235 N N . HIS B 1 120 ? -4.816 3.35 -1.312 1 96.38 120 HIS B N 1
ATOM 2236 C CA . HIS B 1 120 ? -4.379 4.152 -0.175 1 96.38 120 HIS B CA 1
ATOM 2237 C C . HIS B 1 120 ? -3.688 3.289 0.875 1 96.38 120 HIS B C 1
ATOM 2239 O O . HIS B 1 120 ? -3.713 2.059 0.79 1 96.38 120 HIS B O 1
ATOM 2245 N N . ILE B 1 121 ? -3.014 3.939 1.786 1 95.38 121 ILE B N 1
ATOM 2246 C CA . ILE B 1 121 ? -2.578 3.291 3.018 1 95.38 121 ILE B CA 1
ATOM 2247 C C . ILE B 1 121 ? -3.275 3.934 4.215 1 95.38 121 ILE B C 1
ATOM 2249 O O . ILE B 1 121 ? -3.631 5.113 4.176 1 95.38 121 ILE B O 1
ATOM 2253 N N . CYS B 1 122 ? -3.473 3.092 5.215 1 95.44 122 CYS B N 1
ATOM 2254 C CA . CYS B 1 122 ? -4.098 3.584 6.438 1 95.44 122 CYS B CA 1
ATOM 2255 C C . CYS B 1 122 ? -3.164 3.426 7.629 1 95.44 122 CYS B C 1
ATOM 2257 O O . CYS B 1 122 ? -2.709 2.32 7.926 1 95.44 122 CYS B O 1
ATOM 2259 N N . LEU B 1 123 ? -2.896 4.531 8.281 1 92.94 123 LEU B N 1
ATOM 2260 C CA . LEU B 1 123 ? -2.049 4.555 9.469 1 92.94 123 LEU B CA 1
ATOM 2261 C C . LEU B 1 123 ? -2.855 4.93 10.703 1 92.94 123 LEU B C 1
ATOM 2263 O O . LEU B 1 123 ? -3.695 5.836 10.656 1 92.94 123 LEU B O 1
ATOM 2267 N N . GLU B 1 124 ? -2.545 4.223 11.781 1 93.38 124 GLU B N 1
ATOM 2268 C CA . GLU B 1 124 ? -3.199 4.551 13.039 1 93.38 124 GLU B CA 1
ATOM 2269 C C . GLU B 1 124 ? -2.518 5.734 13.719 1 93.38 124 GLU B C 1
ATOM 2271 O O . GLU B 1 124 ? -1.305 5.914 13.602 1 93.38 124 GLU B O 1
ATOM 2276 N N . VAL B 1 125 ? -3.354 6.516 14.398 1 91.81 125 VAL B N 1
ATOM 2277 C CA . VAL B 1 125 ? -2.846 7.574 15.266 1 91.81 125 VAL B CA 1
ATOM 2278 C C . VAL B 1 125 ? -3.516 7.484 16.641 1 91.81 125 VAL B C 1
ATOM 2280 O O . VAL B 1 125 ? -4.656 7.035 16.75 1 91.81 125 VAL B O 1
ATOM 2283 N N . ASN B 1 126 ? -2.816 7.875 17.703 1 91.25 126 ASN B N 1
ATOM 2284 C CA . ASN B 1 126 ? -3.363 7.762 19.062 1 91.25 126 ASN B CA 1
ATOM 2285 C C . ASN B 1 126 ? -4.336 8.898 19.359 1 91.25 126 ASN B C 1
ATOM 2287 O O . ASN B 1 126 ? -5.113 8.812 20.312 1 91.25 126 ASN B O 1
ATOM 2291 N N . ASP B 1 127 ? -4.309 9.977 18.609 1 91.44 127 ASP B N 1
ATOM 2292 C CA . ASP B 1 127 ? -5.199 11.125 18.766 1 91.44 127 ASP B CA 1
ATOM 2293 C C . ASP B 1 127 ? -5.457 11.797 17.422 1 91.44 127 ASP B C 1
ATOM 2295 O O . ASP B 1 127 ? -4.699 12.672 17 1 91.44 127 ASP B O 1
ATOM 2299 N N . LEU B 1 128 ? -6.574 11.398 16.812 1 93 128 LEU B N 1
ATOM 2300 C CA . LEU B 1 128 ? -6.883 11.828 15.453 1 93 128 LEU B CA 1
ATOM 2301 C C . LEU B 1 128 ? -7.188 13.32 15.414 1 93 128 LEU B C 1
ATOM 2303 O O . LEU B 1 128 ? -6.793 14.016 14.477 1 93 128 LEU B O 1
ATOM 2307 N N . ASP B 1 129 ? -7.883 13.805 16.406 1 92.12 129 ASP B N 1
ATOM 2308 C CA . ASP B 1 129 ? -8.227 15.219 16.453 1 92.12 129 ASP B CA 1
ATOM 2309 C C . ASP B 1 129 ? -6.973 16.094 16.562 1 92.12 129 ASP B C 1
ATOM 2311 O O . ASP B 1 129 ? -6.855 17.109 15.883 1 92.12 129 ASP B O 1
ATOM 2315 N N . ALA B 1 130 ? -6.102 15.672 17.391 1 88.94 130 ALA B N 1
ATOM 2316 C CA . ALA B 1 130 ? -4.84 16.391 17.531 1 88.94 130 ALA B CA 1
ATOM 2317 C C . ALA B 1 130 ? -4.035 16.359 16.234 1 88.94 130 ALA B C 1
ATOM 2319 O O . ALA B 1 130 ? -3.428 17.359 15.844 1 88.94 130 ALA B O 1
ATOM 2320 N N . ALA B 1 131 ? -4.039 15.219 15.578 1 88 131 ALA B N 1
ATOM 2321 C CA . ALA B 1 131 ? -3.35 15.094 14.297 1 88 131 ALA B CA 1
ATOM 2322 C C . ALA B 1 131 ? -3.939 16.047 13.266 1 88 131 ALA B C 1
ATOM 2324 O O . ALA B 1 131 ? -3.203 16.766 12.578 1 88 131 ALA B O 1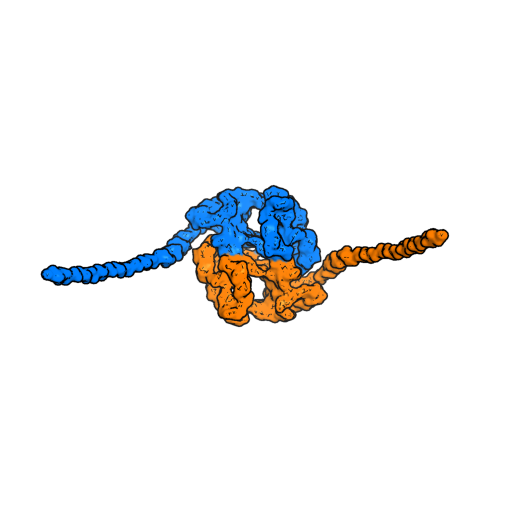
ATOM 2325 N N . ALA B 1 132 ? -5.246 16.062 13.219 1 89.19 132 ALA B N 1
ATOM 2326 C CA . ALA B 1 132 ? -5.93 16.922 12.258 1 89.19 132 ALA B CA 1
ATOM 2327 C C . ALA B 1 132 ? -5.559 18.391 12.477 1 89.19 132 ALA B C 1
ATOM 2329 O O . ALA B 1 132 ? -5.277 19.109 11.523 1 89.19 132 ALA B O 1
ATOM 2330 N N . ARG B 1 133 ? -5.574 18.781 13.664 1 87.25 133 ARG B N 1
ATOM 2331 C CA . ARG B 1 133 ? -5.262 20.172 14.008 1 87.25 133 ARG B CA 1
ATOM 2332 C C . ARG B 1 133 ? -3.832 20.516 13.609 1 87.25 133 ARG B C 1
ATOM 2334 O O . ARG B 1 133 ? -3.598 21.547 12.953 1 87.25 133 ARG B O 1
ATOM 2341 N N . GLN B 1 134 ? -2.975 19.672 13.914 1 83.81 134 GLN B N 1
ATOM 2342 C CA . GLN B 1 134 ? -1.575 19.969 13.633 1 83.81 134 GLN B CA 1
ATOM 2343 C C . GLN B 1 134 ? -1.302 19.938 12.133 1 83.81 134 GLN B C 1
ATOM 2345 O O . GLN B 1 134 ? -0.546 20.766 11.617 1 83.81 134 GLN B O 1
ATOM 2350 N N . LEU B 1 135 ? -1.825 19 11.492 1 84.31 135 LEU B N 1
ATOM 2351 C CA . LEU B 1 135 ? -1.611 18.891 10.047 1 84.31 135 LEU B CA 1
ATOM 2352 C C . LEU B 1 135 ? -2.191 20.109 9.328 1 84.31 135 LEU B C 1
ATOM 2354 O O . LEU B 1 135 ? -1.612 20.594 8.352 1 84.31 135 LEU B O 1
ATOM 2358 N N . SER B 1 136 ? -3.295 20.547 9.797 1 83.38 136 SER B N 1
ATOM 2359 C CA . SER B 1 136 ? -3.873 21.766 9.242 1 83.38 136 SER B CA 1
ATOM 2360 C C . SER B 1 136 ? -2.961 22.969 9.469 1 83.38 136 SER B C 1
ATOM 2362 O O . SER B 1 136 ? -2.799 23.812 8.586 1 83.38 136 SER B O 1
ATOM 2364 N N . ASP B 1 137 ? -2.348 23.016 10.594 1 80.56 137 ASP B N 1
ATOM 2365 C CA . ASP B 1 137 ? -1.419 24.094 10.922 1 80.56 137 ASP B CA 1
ATOM 2366 C C . ASP B 1 137 ? -0.198 24.062 10.008 1 80.56 137 ASP B C 1
ATOM 2368 O O . ASP B 1 137 ? 0.372 25.109 9.688 1 80.56 137 ASP B O 1
ATOM 2372 N N . LEU B 1 138 ? 0.122 22.859 9.602 1 77.25 138 LEU B N 1
ATOM 2373 C CA . LEU B 1 138 ? 1.28 22.688 8.734 1 77.25 138 LEU B CA 1
ATOM 2374 C C . LEU B 1 138 ? 0.892 22.844 7.27 1 77.25 138 LEU B C 1
ATOM 2376 O O . LEU B 1 138 ? 1.712 22.625 6.375 1 77.25 138 LEU B O 1
ATOM 2380 N N . LYS B 1 139 ? -0.335 23.078 6.969 1 79.88 139 LYS B N 1
ATOM 2381 C CA . LYS B 1 139 ? -0.874 23.344 5.637 1 79.88 139 LYS B CA 1
ATOM 2382 C C . LYS B 1 139 ? -0.843 22.094 4.766 1 79.88 139 LYS B C 1
ATOM 2384 O O . LYS B 1 139 ? -0.639 22.188 3.551 1 79.88 139 LYS B O 1
ATOM 2389 N N . ILE B 1 140 ? -0.838 21.031 5.516 1 78.44 140 ILE B N 1
ATOM 2390 C CA . ILE B 1 140 ? -1.064 19.797 4.785 1 78.44 140 ILE B CA 1
ATOM 2391 C C . ILE B 1 140 ? -2.539 19.672 4.414 1 78.44 140 ILE B C 1
ATOM 2393 O O . ILE B 1 140 ? -3.416 19.812 5.27 1 78.44 140 ILE B O 1
ATOM 2397 N N . ARG B 1 141 ? -2.77 19.5 3.154 1 81.06 141 ARG B N 1
ATOM 2398 C CA . ARG B 1 141 ? -4.145 19.469 2.662 1 81.06 141 ARG B CA 1
ATOM 2399 C C . ARG B 1 141 ? -4.875 18.234 3.152 1 81.06 141 ARG B C 1
ATOM 2401 O O . ARG B 1 141 ? -4.406 17.109 2.949 1 81.06 141 ARG B O 1
ATOM 2408 N N . LEU B 1 142 ? -5.949 18.422 3.846 1 84 142 LEU B N 1
ATOM 2409 C CA . LEU B 1 142 ? -6.883 17.359 4.238 1 84 142 LEU B CA 1
ATOM 2410 C C . LEU B 1 142 ? -8.023 17.25 3.232 1 84 142 LEU B C 1
ATOM 2412 O O . LEU B 1 142 ? -8.547 18.266 2.758 1 84 142 LEU B O 1
ATOM 2416 N N . VAL B 1 143 ? -8.352 16.016 2.762 1 81.56 143 VAL B N 1
ATOM 2417 C CA . VAL B 1 143 ? -9.453 15.82 1.832 1 81.56 143 VAL B CA 1
ATOM 2418 C C . VAL B 1 143 ? -10.766 16.281 2.48 1 81.56 143 VAL B C 1
ATOM 2420 O O . VAL B 1 143 ? -11.602 16.906 1.831 1 81.56 143 VAL B O 1
ATOM 2423 N N . SER B 1 144 ? -10.891 15.875 3.799 1 80.12 144 SER B N 1
ATOM 2424 C CA . SER B 1 144 ? -11.977 16.406 4.613 1 80.12 144 SER B CA 1
ATOM 2425 C C . SER B 1 144 ? -11.438 17.188 5.812 1 80.12 144 SER B C 1
ATOM 2427 O O . SER B 1 144 ? -10.438 16.781 6.418 1 80.12 144 SER B O 1
ATOM 2429 N N . PRO B 1 145 ? -12.094 18.25 6.133 1 77.38 145 PRO B N 1
ATOM 2430 C CA . PRO B 1 145 ? -11.578 19.125 7.191 1 77.38 145 PRO B CA 1
ATOM 2431 C C . PRO B 1 145 ? -11.648 18.484 8.57 1 77.38 145 PRO B C 1
ATOM 2433 O O . PRO B 1 145 ? -10.875 18.844 9.461 1 77.38 145 PRO B O 1
ATOM 2436 N N . LYS B 1 146 ? -12.602 17.578 8.758 1 85.62 146 LYS B N 1
ATOM 2437 C CA . LYS B 1 146 ? -12.766 16.922 10.055 1 85.62 146 LYS B CA 1
ATOM 2438 C C . LYS B 1 146 ? -12.797 15.406 9.898 1 85.62 146 LYS B C 1
ATOM 2440 O O . LYS B 1 146 ? -13.203 14.883 8.859 1 85.62 146 LYS B O 1
ATOM 2445 N N . PRO B 1 147 ? -12.32 14.75 11.039 1 89.94 147 PRO B N 1
ATOM 2446 C CA . PRO B 1 147 ? -12.469 13.297 11.039 1 89.94 147 PRO B CA 1
ATOM 2447 C C . PRO B 1 147 ? -13.914 12.844 10.812 1 89.94 147 PRO B C 1
ATOM 2449 O O . PRO B 1 147 ? -14.844 13.516 11.258 1 89.94 147 PRO B O 1
ATOM 2452 N N . ARG B 1 148 ? -14.039 11.789 10.086 1 89.44 148 ARG B N 1
ATOM 2453 C CA . ARG B 1 148 ? -15.336 11.18 9.82 1 89.44 148 ARG B CA 1
ATOM 2454 C C . ARG B 1 148 ? -15.305 9.68 10.062 1 89.44 148 ARG B C 1
ATOM 2456 O O . ARG B 1 148 ? -14.227 9.07 10.086 1 89.44 148 ARG B O 1
ATOM 2463 N N . PRO B 1 149 ? -16.531 9.133 10.289 1 89.88 149 PRO B N 1
ATOM 2464 C CA . PRO B 1 149 ? -16.531 7.676 10.438 1 89.88 149 PRO B CA 1
ATOM 2465 C C . PRO B 1 149 ? -16.031 6.953 9.188 1 89.88 149 PRO B C 1
ATOM 2467 O O . PRO B 1 149 ? -16.422 7.305 8.07 1 89.88 149 PRO B O 1
ATOM 2470 N N . GLY B 1 150 ? -15.188 6.008 9.414 1 87.69 150 GLY B N 1
ATOM 2471 C CA . GLY B 1 150 ? -14.711 5.16 8.328 1 87.69 150 GLY B CA 1
ATOM 2472 C C . GLY B 1 150 ? -15.508 3.877 8.18 1 87.69 150 GLY B C 1
ATOM 2473 O O . GLY B 1 150 ? -16.5 3.678 8.875 1 87.69 150 GLY B O 1
ATOM 2474 N N . ALA B 1 151 ? -15.094 3.029 7.219 1 78.75 151 ALA B N 1
ATOM 2475 C CA . ALA B 1 151 ? -15.781 1.781 6.902 1 78.75 151 ALA B CA 1
ATOM 2476 C C . ALA B 1 151 ? -15.727 0.809 8.078 1 78.75 151 ALA B C 1
ATOM 2478 O O . ALA B 1 151 ? -16.609 -0.044 8.227 1 78.75 151 ALA B O 1
ATOM 2479 N N . HIS B 1 152 ? -14.719 0.948 8.984 1 79.06 152 HIS B N 1
ATOM 2480 C CA . HIS B 1 152 ? -14.555 0.006 10.086 1 79.06 152 HIS B CA 1
ATOM 2481 C C . HIS B 1 152 ? -15.117 0.576 11.383 1 79.06 152 HIS B C 1
ATOM 2483 O O . HIS B 1 152 ? -14.859 0.034 12.461 1 79.06 152 HIS B O 1
ATOM 2489 N N . GLY B 1 153 ? -15.758 1.661 11.32 1 84.25 153 GLY B N 1
ATOM 2490 C CA . GLY B 1 153 ? -16.391 2.232 12.5 1 84.25 153 GLY B CA 1
ATOM 2491 C C . GLY B 1 153 ? -15.484 3.174 13.273 1 84.25 153 GLY B C 1
ATOM 2492 O O . GLY B 1 153 ? -15.891 3.748 14.281 1 84.25 153 GLY B O 1
ATOM 2493 N N . LYS B 1 154 ? -14.305 3.26 12.891 1 92.19 154 LYS B N 1
ATOM 2494 C CA . LYS B 1 154 ? -13.375 4.215 13.484 1 92.19 154 LYS B CA 1
ATOM 2495 C C . LYS B 1 154 ? -13.328 5.508 12.68 1 92.19 154 LYS B C 1
ATOM 2497 O O . LYS B 1 154 ? -13.516 5.496 11.461 1 92.19 154 LYS B O 1
ATOM 2502 N N . ASN B 1 155 ? -13.078 6.566 13.398 1 95.44 155 ASN B N 1
ATOM 2503 C CA . ASN B 1 155 ? -12.938 7.836 12.695 1 95.44 155 ASN B CA 1
ATOM 2504 C C . ASN B 1 155 ? -11.664 7.879 11.859 1 95.44 155 ASN B C 1
ATOM 2506 O O . ASN B 1 155 ? -10.617 7.391 12.289 1 95.44 155 ASN B O 1
ATOM 2510 N N . VAL B 1 156 ? -11.836 8.523 10.711 1 94.94 156 VAL B N 1
ATOM 2511 C CA . VAL B 1 156 ? -10.695 8.594 9.812 1 94.94 156 VAL B CA 1
ATOM 2512 C C . VAL B 1 156 ? -10.586 10 9.219 1 94.94 156 VAL B C 1
ATOM 2514 O O . VAL B 1 156 ? -11.531 10.789 9.312 1 94.94 156 VAL B O 1
ATOM 2517 N N . LEU B 1 157 ? -9.383 10.266 8.75 1 92.94 157 LEU B N 1
ATOM 2518 C CA . LEU B 1 157 ? -9.039 11.453 7.973 1 92.94 157 LEU B CA 1
ATOM 2519 C C . LEU B 1 157 ? -8.133 11.094 6.801 1 92.94 157 LEU B C 1
ATOM 2521 O O . LEU B 1 157 ? -7.242 10.25 6.934 1 92.94 157 LEU B O 1
ATOM 2525 N N . PHE B 1 158 ? -8.352 11.844 5.613 1 92.94 158 PHE B N 1
ATOM 2526 C CA . PHE B 1 158 ? -7.516 11.562 4.453 1 92.94 158 PHE B CA 1
ATOM 2527 C C . PHE B 1 158 ? -6.617 12.75 4.137 1 92.94 158 PHE B C 1
ATOM 2529 O O . PHE B 1 158 ? -7.086 13.891 4.078 1 92.94 158 PHE B O 1
ATOM 2536 N N . LEU B 1 159 ? -5.367 12.414 3.943 1 90.31 159 LEU B N 1
ATOM 2537 C CA . LEU B 1 159 ? -4.395 13.391 3.463 1 90.31 159 LEU B CA 1
ATOM 2538 C C . LEU B 1 159 ? -4.27 13.336 1.944 1 90.31 159 LEU B C 1
ATOM 2540 O O . LEU B 1 159 ? -4.207 12.242 1.365 1 90.31 159 LEU B O 1
ATOM 2544 N N . HIS B 1 160 ? -4.234 14.461 1.332 1 89.69 160 HIS B N 1
ATOM 2545 C CA . HIS B 1 160 ? -4.227 14.539 -0.124 1 89.69 160 HIS B CA 1
ATOM 2546 C C . HIS B 1 160 ? -2.896 14.062 -0.695 1 89.69 160 HIS B C 1
ATOM 2548 O O . HIS B 1 160 ? -1.831 14.43 -0.196 1 89.69 160 HIS B O 1
ATOM 2554 N N . PRO B 1 161 ? -2.936 13.336 -1.813 1 90.88 161 PRO B N 1
ATOM 2555 C CA . PRO B 1 161 ? -1.717 12.75 -2.379 1 90.88 161 PRO B CA 1
ATOM 2556 C C . PRO B 1 161 ? -0.694 13.805 -2.793 1 90.88 161 PRO B C 1
ATOM 2558 O O . PRO B 1 161 ? 0.514 13.562 -2.715 1 90.88 161 PRO B O 1
ATOM 2561 N N . LYS B 1 162 ? -1.119 14.969 -3.162 1 87.38 162 LYS B N 1
ATOM 2562 C CA . LYS B 1 162 ? -0.213 16.016 -3.631 1 87.38 162 LYS B CA 1
ATOM 2563 C C . LYS B 1 162 ? 0.747 16.438 -2.525 1 87.38 162 LYS B C 1
ATOM 2565 O O . LYS B 1 162 ? 1.844 16.938 -2.805 1 87.38 162 LYS B O 1
ATOM 2570 N N . ASP B 1 163 ? 0.316 16.203 -1.279 1 84.81 163 ASP B N 1
ATOM 2571 C CA . ASP B 1 163 ? 1.158 16.578 -0.15 1 84.81 163 ASP B CA 1
ATOM 2572 C C . ASP B 1 163 ? 1.823 15.359 0.477 1 84.81 163 ASP B C 1
ATOM 2574 O O . ASP B 1 163 ? 2.518 15.477 1.489 1 84.81 163 ASP B O 1
ATOM 2578 N N . CYS B 1 164 ? 1.593 14.188 -0.073 1 87.69 164 CYS B N 1
ATOM 2579 C CA . CYS B 1 164 ? 2.104 12.945 0.495 1 87.69 164 CYS B CA 1
ATOM 2580 C C . CYS B 1 164 ? 2.797 12.102 -0.569 1 87.69 164 CYS B C 1
ATOM 2582 O O . CYS B 1 164 ? 2.613 10.883 -0.622 1 87.69 164 CYS B O 1
ATOM 2584 N N . GLN B 1 165 ? 3.566 12.828 -1.43 1 88.19 165 GLN B N 1
ATOM 2585 C CA . GLN B 1 165 ? 4.391 12.125 -2.41 1 88.19 165 GLN B CA 1
ATOM 2586 C C . GLN B 1 165 ? 3.543 11.211 -3.287 1 88.19 165 GLN B C 1
ATOM 2588 O O . GLN B 1 165 ? 3.928 10.07 -3.559 1 88.19 165 GLN B O 1
ATOM 2593 N N . GLY B 1 166 ? 2.336 11.617 -3.605 1 91.25 166 GLY B N 1
ATOM 2594 C CA . GLY B 1 166 ? 1.47 10.898 -4.523 1 91.25 166 GLY B CA 1
ATOM 2595 C C . GLY B 1 166 ? 0.691 9.781 -3.85 1 91.25 166 GLY B C 1
ATOM 2596 O O . GLY B 1 166 ? 0.044 8.977 -4.523 1 91.25 166 GLY B O 1
ATOM 2597 N N . VAL B 1 167 ? 0.725 9.68 -2.547 1 93.12 167 VAL B N 1
ATOM 2598 C CA . VAL B 1 167 ? 0.052 8.617 -1.81 1 93.12 167 VAL B CA 1
ATOM 2599 C C . VAL B 1 167 ? -1.174 9.18 -1.093 1 93.12 167 VAL B C 1
ATOM 2601 O O . VAL B 1 167 ? -1.082 10.188 -0.393 1 93.12 167 VAL B O 1
ATOM 2604 N N . LEU B 1 168 ? -2.33 8.578 -1.308 1 94.5 168 LEU B N 1
ATOM 2605 C CA . LEU B 1 168 ? -3.486 8.859 -0.465 1 94.5 168 LEU B CA 1
ATOM 2606 C C . LEU B 1 168 ? -3.338 8.188 0.899 1 94.5 168 LEU B C 1
ATOM 2608 O O . LEU B 1 168 ? -3.299 6.961 0.994 1 94.5 168 LEU B O 1
ATOM 2612 N N . VAL B 1 169 ? -3.234 9.023 1.932 1 92.44 169 VAL B N 1
ATOM 2613 C CA . VAL B 1 169 ? -2.984 8.5 3.271 1 92.44 169 VAL B CA 1
ATOM 2614 C C . VAL B 1 169 ? -4.23 8.68 4.137 1 92.44 169 VAL B C 1
ATOM 2616 O O . VAL B 1 169 ? -4.758 9.781 4.258 1 92.44 169 VAL B O 1
ATOM 2619 N N . GLU B 1 170 ? -4.695 7.594 4.633 1 94.19 170 GLU B N 1
ATOM 2620 C CA . GLU B 1 170 ? -5.762 7.582 5.625 1 94.19 170 GLU B CA 1
ATOM 2621 C C . GLU B 1 170 ? -5.199 7.523 7.043 1 94.19 170 GLU B C 1
ATOM 2623 O O . GLU B 1 170 ? -4.355 6.676 7.344 1 94.19 170 GLU B O 1
ATOM 2628 N N . LEU B 1 171 ? -5.586 8.484 7.863 1 92.44 171 LEU B N 1
ATOM 2629 C CA . LEU B 1 171 ? -5.305 8.398 9.289 1 92.44 171 LEU B CA 1
ATOM 2630 C C . LEU B 1 171 ? -6.527 7.898 10.055 1 92.44 171 LEU B C 1
ATOM 2632 O O . LEU B 1 171 ? -7.648 8.336 9.797 1 92.44 171 LEU B O 1
ATOM 2636 N N . GLN B 1 172 ? -6.25 6.957 10.906 1 95.06 172 GLN B N 1
ATOM 2637 C CA . GLN B 1 172 ? -7.332 6.324 11.648 1 95.06 172 GLN B CA 1
ATOM 2638 C C . GLN B 1 172 ? -7.055 6.352 13.148 1 95.06 172 GLN B C 1
ATOM 2640 O O . GLN B 1 172 ? -5.93 6.082 13.586 1 95.06 172 GLN B O 1
ATOM 2645 N N . GLN B 1 173 ? -8.125 6.746 13.914 1 95.06 173 GLN B N 1
ATOM 2646 C CA . GLN B 1 173 ? -8 6.656 15.367 1 95.06 173 GLN B CA 1
ATOM 2647 C C . GLN B 1 173 ? -7.668 5.234 15.797 1 95.06 173 GLN B C 1
ATOM 2649 O O . GLN B 1 173 ? -8.305 4.277 15.352 1 95.06 173 GLN B O 1
ATOM 2654 N N . ALA B 1 174 ? -6.598 5.086 16.641 1 91.75 174 ALA B N 1
ATOM 2655 C CA . ALA B 1 174 ? -6.176 3.771 17.109 1 91.75 174 ALA B CA 1
ATOM 2656 C C . ALA B 1 174 ? -7.246 3.143 18 1 91.75 174 ALA B C 1
ATOM 2658 O O . ALA B 1 174 ? -7.992 3.85 18.688 1 91.75 174 ALA B O 1
#

Sequence (348 aa):
MASWFRAGRLAAKLGPSSVTPRALHSAQCLRNQAIDPRVWALGRLDHVGVAVPDVDAACLYLPVLILFGQVSEARSHPEHGIRCVFIDFGNSMLELIEPLGEASPLQGFIERNKGGGLHHICLEVNDLDAAARQLSDLKIRLVSPKPRPGAHGKNVLFLHPKDCQGVLVELQQAMASWFRAGRLAAKLGPSSVTPRALHSAQCLRNQAIDPRVWALGRLDHVGVAVPDVDAACLYLPVLILFGQVSEARSHPEHGIRCVFIDFGNSMLELIEPLGEASPLQGFIERNKGGGLHHICLEVNDLDAAARQLSDLKIRLVSPKPRPGAHGKNVLFLHPKDCQGVLVELQQA

Solvent-accessible surface area (backbone atoms only — not comparable to full-atom values): 19206 Å² total; per-residue (Å²): 136,85,80,80,81,78,80,76,80,78,76,78,76,77,72,80,79,75,74,71,76,63,74,65,58,60,60,58,58,53,62,70,62,56,77,58,73,85,66,38,48,67,43,38,49,52,31,38,33,28,38,31,82,43,54,71,61,46,58,56,61,31,33,73,66,48,67,39,34,61,67,50,74,76,44,78,37,76,94,67,13,29,31,34,33,40,33,37,37,85,57,31,30,41,32,38,33,13,61,32,70,94,82,13,80,44,46,66,57,40,72,78,25,70,55,19,19,75,55,35,41,30,34,22,20,77,33,48,67,51,43,50,52,50,39,50,73,69,67,46,54,51,74,46,94,58,73,37,78,40,98,83,72,38,42,26,38,37,38,38,24,90,71,44,51,34,30,36,37,32,40,28,46,102,136,85,78,80,79,79,79,78,81,80,76,78,77,78,71,81,78,75,76,71,77,64,73,66,58,60,59,58,57,54,62,66,62,56,74,60,74,85,65,40,48,66,44,39,48,53,32,38,34,29,37,32,80,43,53,71,61,45,55,58,64,34,28,72,65,44,69,47,29,59,66,49,74,76,41,79,37,76,94,68,13,30,30,35,32,40,32,39,38,83,57,33,30,40,33,37,33,12,61,33,71,92,82,14,79,45,48,67,57,40,72,78,26,70,56,19,20,74,54,35,41,30,32,22,19,78,33,50,69,50,43,50,54,51,38,52,74,70,66,46,55,51,73,45,93,57,73,38,77,40,98,84,71,38,42,26,37,38,38,37,24,90,68,42,53,34,30,35,36,33,39,26,46,103

Organism: Eptatretus burgeri (NCBI:txid7764)

Foldseek 3Di:
DPDDPPPPPPPPPPPPPPPPPVVVVVVVVVVPVPPPVVQKDWDAFAEWEKEAQDAVVCCVPVCVQVVDFDKDDWDDDVVQQWIWIWGDPPRYIYIYIHGHDPPHPCVVVCVVVVGIGTAAIEIEMQDVQSVLVVCVVVVFDWPDSDWDQDPVRWTKTWTDCVRVVNHIYIYTYD/DPPDPPPPPPPPPPPPPPPPPVVPVVVVVVVPVPPPVVQKDWDAFAEWEKEAQDAVVCCVVVCVQNVPFDKDDWDDDVVQQWIWIWGDPPRYIYIYIHGHDPPHPCVVVCVVVVGIGTAAIEIEMQDVQSVLVVCVVVVFDWPDSDWDQDPVRWTKTWTDCVRVVNHIYIYTYD

pLDDT: mean 77.12, std 23.6, range [22.78, 97.88]

InterPro domains:
  IPR017515 Methylmalonyl-CoA epimerase [TIGR03081] (44-173)
  IPR017515 Methylmalonyl-CoA epimerase [cd07249] (45-173)
  IPR029068 Glyoxalase/Bleomycin resistance protein/Dihydroxybiphenyl dioxygenase [G3DSA:3.10.180.10] (41-174)
  IPR029068 Glyoxalase/Bleomycin resistance protein/Dihydroxybiphenyl dioxygenase [SSF54593] (42-173)
  IPR037523 Vicinal oxygen chelate (VOC), core domain [PS51819] (44-174)
  IPR051785 Methylmalonyl-CoA/ethylmalonyl-CoA epimerase [PTHR43048] (24-174)

Radius of gyration: 28.36 Å; Cα contacts (8 Å, |Δi|>4): 689; chains: 2; bounding box: 73×97×97 Å

Nearest PDB structures (foldseek):
  6qh4-assembly2_B  TM=9.463E-01  e=2.771E-18  Homo sapiens
  6qh4-assembly2_D-2  TM=9.437E-01  e=3.118E-18  Homo sapiens
  6qh4-assembly1_C  TM=9.445E-01  e=5.302E-18  Homo sapiens
  6qh4-assembly1_A  TM=9.491E-01  e=2.935E-17  Homo sapiens
  3rmu-assembly2_D  TM=9.287E-01  e=3.113E-17  Homo sapiens